Protein 2QI2 (pdb70)

InterPro domains:
  IPR004405 Pelota [PTHR10853] (2-338)
  IPR004405 Pelota [TIGR00111] (1-338)
  IPR005140 eRF1/Pelota-like, N-terminal domain [SM01194] (1-126)
  IPR005142 eRF1 domain 3 [PF03465] (247-338)
  IPR023521 Pelota, archaea [MF_01853] (2-338)
  IPR029064 Ribosomal protein eL30-like superfamily [G3DSA:3.30.1330.30] (245-339)
  IPR029064 Ribosomal protein eL30-like superfamily [SSF55315] (245-338)
  IPR038069 Pelota/DOM34, N-terminal domain [G3DSA:2.30.30.870] (1-126)
  IPR038069 Pelota/DOM34, N-terminal domain [SSF159065] (1-126)
  IPR042226 eRF1, domain 2 superfamily [G3DSA:3.30.420.60] (127-244)
  IPR058547 Pelota, N-terminal domain [PF26356] (1-125)

Foldseek 3Di:
DAWDDADVVQQKTKDAAADQVVLVLVVLLDAAFKWKWFWDDVIDMWIFGFHDKDDDPPDFKIKTWGATVVHGDIDIDIDGHGGMMMIGDDQDPVNVVSVVQSPDCLAFAKEWEWEDDLFKIWIWIQGLAAIGTQDMQGQCCVVPCHDSVVSLVVVVVSCVVDDHAYAYEYAPCPSVVSQVVCVVVVRHHPYDDYADHRDVVRVLVCCVDPNVCVRHCPRQSNVLSVVLVVQVVQVVVVFKFFADVRQLVCLLQLFFQEKEFESVCCSPPVNVVSVVSCVVSNHHYHYRYPNYVSRVVNVVSHRIMTGGDHGD

Solvent-accessible surface area: 16068 Å² total; per-residue (Å²): 15,106,71,66,111,73,63,134,190,83,47,21,36,36,0,54,0,80,44,89,11,0,0,6,0,0,55,18,0,2,24,124,50,9,86,1,26,7,63,57,159,181,182,102,183,25,38,0,38,1,134,103,31,84,19,126,65,60,98,116,66,0,47,0,86,0,77,20,89,55,173,49,160,111,87,54,11,76,0,45,52,87,27,69,1,15,0,39,27,142,36,46,106,48,18,41,78,21,5,138,21,4,52,33,146,150,79,26,50,34,21,0,1,0,0,0,36,52,68,34,0,21,1,0,17,4,16,0,3,2,30,42,93,44,31,56,15,150,8,32,66,107,72,128,208,88,62,35,48,66,6,10,70,95,0,37,78,34,16,152,104,61,113,39,53,16,2,0,1,0,48,27,132,0,21,48,71,0,19,150,21,1,59,138,123,57,65,125,36,90,11,27,34,97,18,129,126,15,52,38,25,4,1,14,91,14,6,73,42,69,58,0,39,173,48,2,56,75,3,20,0,10,97,7,27,92,10,2,42,79,0,72,93,5,47,157,130,131,93,18,24,113,13,99,93,92,1,19,56,9,2,98,122,2,11,0,22,8,0,0,0,0,6,61,45,26,90,37,121,39,0,94,130,2,17,66,44,0,153,119,31,55,8,148,55,47,28,0,0,24,19,4,74,7,0,74,65,0,90,183,63,41,1,1,0,0,17,64,53,174,142,112

Structure (mmCIF, N/CA/C/O backbone):
data_2QI2
#
_entry.id   2QI2
#
_cell.length_a   98.064
_cell.length_b   98.064
_cell.length_c   150.096
_cell.angle_alpha   90.00
_cell.angle_beta   90.00
_cell.angle_gamma   90.00
#
_symmetry.space_group_name_H-M   'P 43 21 2'
#
loop_
_entity.id
_entity.type
_entity.pdbx_description
1 polymer 'Cell division protein pelota related protein'
2 water water
#
loop_
_atom_site.group_PDB
_atom_site.id
_atom_site.type_symbol
_atom_site.label_atom_id
_atom_site.label_alt_id
_atom_site.label_comp_id
_atom_site.label_asym_id
_atom_site.label_entity_id
_atom_site.label_seq_id
_atom_site.pdbx_PDB_ins_code
_atom_site.Cartn_x
_atom_site.Cartn_y
_atom_site.Cartn_z
_atom_site.occupancy
_atom_site.B_iso_or_equiv
_atom_site.auth_seq_id
_atom_site.auth_comp_id
_atom_site.auth_asym_id
_atom_site.auth_atom_id
_atom_site.pdbx_PDB_model_num
ATOM 1 N N . MET A 1 1 ? 13.227 63.993 6.496 1.00 55.26 1 MET A N 1
ATOM 2 C CA . MET A 1 1 ? 14.203 64.499 7.499 1.00 53.79 1 MET A CA 1
ATOM 3 C C . MET A 1 1 ? 14.521 63.414 8.526 1.00 59.31 1 MET A C 1
ATOM 4 O O . MET A 1 1 ? 13.694 62.559 8.846 1.00 63.89 1 MET A O 1
ATOM 9 N N . ARG A 1 2 ? 15.730 63.464 9.052 1.00 59.73 2 ARG A N 1
ATOM 10 C CA . ARG A 1 2 ? 16.182 62.466 10.002 1.00 55.94 2 ARG A CA 1
ATOM 11 C C . ARG A 1 2 ? 16.764 63.216 11.207 1.00 58.50 2 ARG A C 1
ATOM 12 O O . ARG A 1 2 ? 17.450 64.225 11.032 1.00 61.97 2 ARG A O 1
ATOM 20 N N . ILE A 1 3 ? 16.470 62.768 12.426 1.00 51.67 3 ILE A N 1
ATOM 21 C CA . ILE A 1 3 ? 17.046 63.434 13.595 1.00 53.24 3 ILE A CA 1
ATOM 22 C C . ILE A 1 3 ? 18.192 62.576 14.130 1.00 57.28 3 ILE A C 1
ATOM 23 O O . ILE A 1 3 ? 17.985 61.451 14.570 1.00 55.45 3 ILE A O 1
ATOM 28 N N . LEU A 1 4 ? 19.403 63.126 14.067 1.00 53.12 4 LEU A N 1
ATOM 29 C CA . LEU A 1 4 ? 20.611 62.425 14.474 1.00 53.39 4 LEU A CA 1
ATOM 30 C C . LEU A 1 4 ? 20.902 62.382 15.961 1.00 61.32 4 LEU A C 1
ATOM 31 O O . LEU A 1 4 ? 21.347 61.358 16.476 1.00 63.05 4 LEU A O 1
ATOM 36 N N . GLU A 1 5 ? 20.692 63.503 16.642 1.00 65.57 5 GLU A N 1
ATOM 37 C CA . GLU A 1 5 ? 20.926 63.576 18.077 1.00 62.48 5 GLU A CA 1
ATOM 38 C C . GLU A 1 5 ? 20.366 64.877 18.571 1.00 58.51 5 GLU A C 1
ATOM 39 O O . GLU A 1 5 ? 20.052 65.760 17.781 1.00 60.04 5 GLU A O 1
ATOM 45 N N . GLU A 1 6 ? 20.241 65.005 19.881 1.00 60.70 6 GLU A N 1
ATOM 46 C CA . GLU A 1 6 ? 19.767 66.256 20.425 1.00 68.10 6 GLU A CA 1
ATOM 47 C C . GLU A 1 6 ? 20.440 66.541 21.742 1.00 64.34 6 GLU A C 1
ATOM 48 O O . GLU A 1 6 ? 21.078 65.673 22.318 1.00 63.52 6 GLU A O 1
ATOM 54 N N . ASP A 1 7 ? 20.321 67.785 22.183 1.00 71.24 7 ASP A N 1
ATOM 55 C CA . ASP A 1 7 ? 20.895 68.234 23.436 1.00 68.36 7 ASP A CA 1
ATOM 56 C C . ASP A 1 7 ? 19.799 69.003 24.145 1.00 70.20 7 ASP A C 1
ATOM 57 O O . ASP A 1 7 ? 19.675 70.218 23.960 1.00 58.63 7 ASP A O 1
ATOM 62 N N . LEU A 1 8 ? 19.000 68.291 24.937 1.00 72.04 8 LEU A N 1
ATOM 63 C CA . LEU A 1 8 ? 17.904 68.906 25.676 1.00 78.20 8 LEU A CA 1
ATOM 64 C C . LEU A 1 8 ? 18.350 70.137 26.451 1.00 77.14 8 LEU A C 1
ATOM 65 O O . LEU A 1 8 ? 17.701 71.181 26.395 1.00 70.82 8 LEU A O 1
ATOM 70 N N . LYS A 1 9 ? 19.457 70.013 27.177 1.00 75.67 9 LYS A N 1
ATOM 71 C CA . LYS A 1 9 ? 19.957 71.131 27.957 1.00 75.42 9 LYS A CA 1
ATOM 72 C C . LYS A 1 9 ? 20.139 72.414 27.146 1.00 76.26 9 LYS A C 1
ATOM 73 O O . LYS A 1 9 ? 19.730 73.487 27.586 1.00 84.88 9 LYS A O 1
ATOM 79 N N . ASN A 1 10 ? 20.740 72.316 25.965 1.00 75.87 10 ASN A N 1
ATOM 80 C CA . ASN A 1 10 ? 20.961 73.504 25.144 1.00 72.51 10 ASN A CA 1
ATOM 81 C C . ASN A 1 10 ? 19.952 73.688 24.020 1.00 68.28 10 ASN A C 1
ATOM 82 O O . ASN A 1 10 ? 20.242 74.379 23.048 1.00 66.29 10 ASN A O 1
ATOM 87 N N . SER A 1 11 ? 18.775 73.079 24.157 1.00 64.41 11 SER A N 1
ATOM 88 C CA . SER A 1 11 ? 17.720 73.176 23.146 1.00 64.87 11 SER A CA 1
ATOM 89 C C . SER A 1 11 ? 18.229 73.020 21.713 1.00 62.02 11 SER A C 1
ATOM 90 O O . SER A 1 11 ? 18.043 73.905 20.876 1.00 56.03 11 SER A O 1
ATOM 93 N N . THR A 1 12 ? 18.855 71.882 21.432 1.00 54.54 12 THR A N 1
ATOM 94 C CA . THR A 1 12 ? 19.402 71.634 20.112 1.00 48.50 12 THR A CA 1
ATOM 95 C C . THR A 1 12 ? 18.986 70.288 19.523 1.00 49.36 12 THR A C 1
ATOM 96 O O . THR A 1 12 ? 18.803 69.313 20.239 1.00 48.30 12 THR A O 1
ATOM 100 N N . TYR A 1 13 ? 18.819 70.251 18.207 1.00 45.01 13 TYR A N 1
ATOM 101 C CA . TYR A 1 13 ? 18.497 69.012 17.509 1.00 49.58 13 TYR A CA 1
ATOM 102 C C . TYR A 1 13 ? 19.444 68.984 16.324 1.00 48.82 13 TYR A C 1
ATOM 103 O O . TYR A 1 13 ? 19.715 70.023 15.731 1.00 50.60 13 TYR A O 1
ATOM 112 N N . ARG A 1 14 ? 19.962 67.813 15.987 1.00 44.29 14 ARG A N 1
ATOM 113 C CA . ARG A 1 14 ? 20.822 67.698 14.820 1.00 49.17 14 ARG A CA 1
ATOM 114 C C . ARG A 1 14 ? 19.964 66.935 13.820 1.00 51.93 14 ARG A C 1
ATOM 115 O O . ARG A 1 14 ? 19.491 65.828 14.106 1.00 40.63 14 ARG A O 1
ATOM 123 N N . ILE A 1 15 ? 19.749 67.543 12.658 1.00 42.95 15 ILE A N 1
ATOM 124 C CA . ILE A 1 15 ? 18.923 66.938 11.635 1.00 52.98 15 ILE A CA 1
ATOM 125 C C . ILE A 1 15 ? 19.683 66.743 10.340 1.00 57.40 15 ILE A C 1
ATOM 126 O O . ILE A 1 15 ? 20.583 67.518 10.023 1.00 59.39 15 ILE A O 1
ATOM 131 N N . ARG A 1 16 ? 19.311 65.703 9.598 1.00 58.72 16 ARG A N 1
ATOM 132 C CA . ARG A 1 16 ? 19.939 65.403 8.317 1.00 60.13 16 ARG A CA 1
ATOM 133 C C . ARG A 1 16 ? 18.909 65.567 7.204 1.00 64.16 16 ARG A C 1
ATOM 134 O O . ARG A 1 16 ? 17.826 64.975 7.261 1.00 64.99 16 ARG A O 1
ATOM 142 N N . ILE A 1 17 ? 19.242 66.374 6.199 1.00 55.66 17 ILE A N 1
ATOM 143 C CA . ILE A 1 17 ? 18.327 66.600 5.092 1.00 54.98 17 ILE A CA 1
ATOM 144 C C . ILE A 1 17 ? 18.401 65.403 4.162 1.00 56.43 17 ILE A 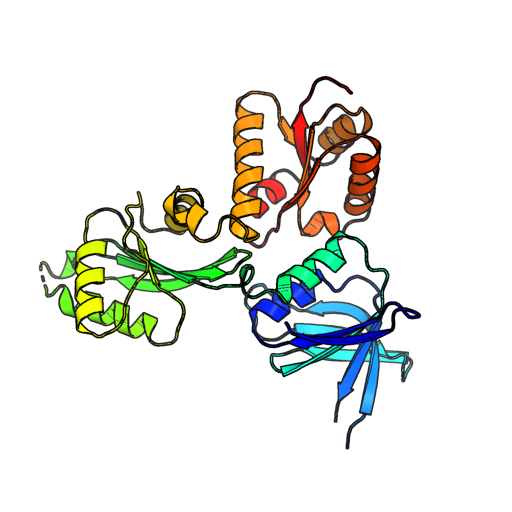C 1
ATOM 145 O O . ILE A 1 17 ? 19.479 65.024 3.712 1.00 56.42 17 ILE A O 1
ATOM 150 N N . GLU A 1 18 ? 17.247 64.804 3.890 1.00 57.65 18 GLU A N 1
ATOM 151 C CA . GLU A 1 18 ? 17.174 63.627 3.032 1.00 63.84 18 GLU A CA 1
ATOM 152 C C . GLU A 1 18 ? 16.560 63.920 1.678 1.00 63.83 18 GLU A C 1
ATOM 153 O O . GLU A 1 18 ? 16.920 63.303 0.678 1.00 69.46 18 GLU A O 1
ATOM 159 N N . SER A 1 19 ? 15.616 64.851 1.651 1.00 63.08 19 SER A N 1
ATOM 160 C CA . SER A 1 19 ? 14.919 65.175 0.420 1.00 57.27 19 SER A CA 1
ATOM 161 C C . SER A 1 19 ? 14.916 66.662 0.138 1.00 56.10 19 SER A C 1
ATOM 162 O O . SER A 1 19 ? 15.337 67.461 0.966 1.00 58.16 19 SER A O 1
ATOM 165 N N . LEU A 1 20 ? 14.436 67.033 -1.043 1.00 59.80 20 LEU A N 1
ATOM 166 C CA . LEU A 1 20 ? 14.355 68.437 -1.384 1.00 60.32 20 LEU A CA 1
ATOM 167 C C . LEU A 1 20 ? 13.345 69.102 -0.458 1.00 61.36 20 LEU A C 1
ATOM 168 O O . LEU A 1 20 ? 13.628 70.156 0.113 1.00 61.15 20 LEU A O 1
ATOM 173 N N . ASP A 1 21 ? 12.174 68.483 -0.302 1.00 58.56 21 ASP A N 1
ATOM 174 C CA . ASP A 1 21 ? 11.142 69.043 0.566 1.00 59.55 21 ASP A CA 1
ATOM 175 C C . ASP A 1 21 ? 11.660 69.336 1.972 1.00 61.63 21 ASP A C 1
ATOM 176 O O . ASP A 1 21 ? 11.181 70.254 2.637 1.00 62.07 21 ASP A O 1
ATOM 181 N N . ASP A 1 22 ? 12.641 68.563 2.423 1.00 60.6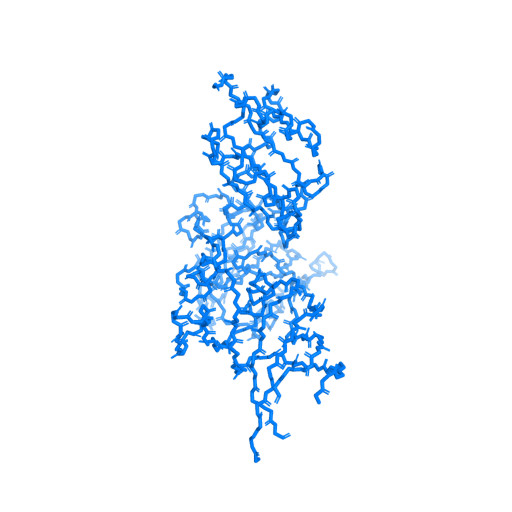3 22 ASP A N 1
ATOM 182 C CA . ASP A 1 22 ? 13.227 68.787 3.741 1.00 53.53 22 ASP A CA 1
ATOM 183 C C . ASP A 1 22 ? 13.758 70.214 3.873 1.00 56.20 22 ASP A C 1
ATOM 184 O O . ASP A 1 22 ? 13.818 70.763 4.973 1.00 63.21 22 ASP A O 1
ATOM 189 N N . LEU A 1 23 ? 14.150 70.813 2.752 1.00 56.20 23 LEU A N 1
ATOM 190 C CA . LEU A 1 23 ? 14.657 72.179 2.761 1.00 50.32 23 LEU A CA 1
ATOM 191 C C . LEU A 1 23 ? 13.533 73.136 3.081 1.00 48.92 23 LEU A C 1
ATOM 192 O O . LEU A 1 23 ? 13.721 74.098 3.820 1.00 50.80 23 LEU A O 1
ATOM 197 N N . TRP A 1 24 ? 12.359 72.864 2.521 1.00 52.93 24 TRP A N 1
ATOM 198 C CA . TRP A 1 24 ? 11.182 73.698 2.756 1.00 59.33 24 TRP A CA 1
ATOM 199 C C . TRP A 1 24 ? 10.906 73.704 4.256 1.00 59.96 24 TRP A C 1
ATOM 200 O O . TRP A 1 24 ? 10.661 74.759 4.857 1.00 55.20 24 TRP A O 1
ATOM 211 N N . TYR A 1 25 ? 10.943 72.515 4.852 1.00 48.18 25 TYR A N 1
ATOM 212 C CA . TYR A 1 25 ? 10.712 72.383 6.278 1.00 56.73 25 TYR A CA 1
ATOM 213 C C . TYR A 1 25 ? 11.795 73.106 7.062 1.00 56.84 25 TYR A C 1
ATOM 214 O O . TYR A 1 25 ? 11.500 73.844 7.994 1.00 60.41 25 TYR A O 1
ATOM 223 N N . LEU A 1 26 ? 13.049 72.901 6.678 1.00 51.86 26 LEU A N 1
ATOM 224 C CA . LEU A 1 26 ? 14.149 73.557 7.354 1.00 49.30 26 LEU A CA 1
ATOM 225 C C . LEU A 1 26 ? 13.846 75.046 7.356 1.00 53.21 26 LEU A C 1
ATOM 226 O O . LEU A 1 26 ? 13.871 75.703 8.396 1.00 52.96 26 LEU A O 1
ATOM 231 N N . ARG A 1 27 ? 13.545 75.566 6.173 1.00 54.23 27 ARG A N 1
ATOM 232 C CA . ARG A 1 27 ? 13.248 76.981 6.004 1.00 56.42 27 ARG A CA 1
ATOM 233 C C . ARG A 1 27 ? 12.212 77.495 6.984 1.00 54.37 27 ARG A C 1
ATOM 234 O O . ARG A 1 27 ? 12.342 78.604 7.493 1.00 62.51 27 ARG A O 1
ATOM 242 N N . ASN A 1 28 ? 11.185 76.698 7.254 1.00 54.53 28 ASN A N 1
ATOM 243 C CA . ASN A 1 28 ? 10.132 77.126 8.175 1.00 61.36 28 ASN A CA 1
ATOM 244 C C . ASN A 1 28 ? 10.546 76.976 9.623 1.00 56.95 28 ASN A C 1
ATOM 245 O O . ASN A 1 28 ? 10.011 77.640 10.507 1.00 64.28 28 ASN A O 1
ATOM 250 N N . ILE A 1 29 ? 11.507 76.093 9.855 1.00 59.35 29 ILE A N 1
ATOM 251 C CA . ILE A 1 29 ? 12.006 75.825 11.193 1.00 55.36 29 ILE A CA 1
ATOM 252 C C . ILE A 1 29 ? 12.952 76.910 11.668 1.00 56.78 29 ILE A C 1
ATOM 253 O O . ILE A 1 29 ? 12.932 77.277 12.836 1.00 63.55 29 ILE A O 1
ATOM 258 N N . LEU A 1 30 ? 13.778 77.421 10.764 1.00 58.96 30 LEU A N 1
ATOM 259 C CA . LEU A 1 30 ? 14.748 78.457 11.111 1.00 63.99 30 LEU A CA 1
ATOM 260 C C . LEU A 1 30 ? 14.139 79.849 11.188 1.00 68.02 30 LEU A C 1
ATOM 261 O O . LEU A 1 30 ? 13.234 80.172 10.424 1.00 73.56 30 LEU A O 1
ATOM 266 N N . SER A 1 31 ? 14.641 80.675 12.107 1.00 76.71 31 SER A N 1
ATOM 267 C CA . SER A 1 31 ? 14.147 82.046 12.250 1.00 80.47 31 SER A CA 1
ATOM 268 C C . SER A 1 31 ? 15.213 83.094 12.554 1.00 83.82 31 SER A C 1
ATOM 269 O O . SER A 1 31 ? 16.410 82.794 12.666 1.00 75.01 31 SER A O 1
ATOM 272 N N . GLU A 1 32 ? 14.733 84.331 12.666 1.00 92.37 32 GLU A N 1
ATOM 273 C CA . GLU A 1 32 ? 15.534 85.519 12.937 1.00 92.36 32 GLU A CA 1
ATOM 274 C C . GLU A 1 32 ? 16.943 85.257 13.429 1.00 84.75 32 GLU A C 1
ATOM 275 O O . GLU A 1 32 ? 17.880 85.221 12.636 1.00 87.57 32 GLU A O 1
ATOM 281 N N . GLY A 1 33 ? 17.090 85.073 14.735 1.00 74.25 33 GLY A N 1
ATOM 282 C CA . GLY A 1 33 ? 18.407 84.843 15.294 1.00 74.59 33 GLY A CA 1
ATOM 283 C C . GLY A 1 33 ? 18.565 83.516 16.001 1.00 78.65 33 GLY A C 1
ATOM 284 O O . GLY A 1 33 ? 18.616 83.449 17.231 1.00 78.10 33 GLY A O 1
ATOM 285 N N . ASP A 1 34 ? 18.631 82.448 15.220 1.00 78.48 34 ASP A N 1
ATOM 286 C CA . ASP A 1 34 ? 18.808 81.132 15.793 1.00 73.21 34 ASP A CA 1
ATOM 287 C C . ASP A 1 34 ? 20.286 80.843 15.675 1.00 73.23 34 ASP A C 1
ATOM 288 O O . ASP A 1 34 ? 21.011 81.589 15.024 1.00 78.96 34 ASP A O 1
ATOM 293 N N . GLU A 1 35 ? 20.737 79.779 16.324 1.00 72.96 35 GLU A N 1
ATOM 294 C CA . GLU A 1 35 ? 22.137 79.393 16.253 1.00 68.25 35 GLU A CA 1
ATOM 295 C C . GLU A 1 35 ? 22.203 78.085 15.505 1.00 64.91 35 GLU A C 1
ATOM 296 O O . GLU A 1 35 ? 21.632 77.084 15.938 1.00 71.78 35 GLU A O 1
ATOM 302 N N . VAL A 1 36 ? 22.891 78.095 14.374 1.00 58.26 36 VAL A N 1
ATOM 303 C CA . VAL A 1 36 ? 23.040 76.891 13.571 1.00 67.24 36 VAL A CA 1
ATOM 304 C C . VAL A 1 36 ? 24.502 76.459 13.575 1.00 67.59 36 VAL A C 1
ATOM 305 O O . VAL A 1 36 ? 25.394 77.294 13.657 1.00 78.97 36 VAL A O 1
ATOM 309 N N . SER A 1 37 ? 24.752 75.158 13.491 1.00 61.67 37 SER A N 1
ATOM 310 C CA . SER A 1 37 ? 26.120 74.664 13.474 1.00 58.54 37 SER A CA 1
ATOM 311 C C . SER A 1 37 ? 26.330 73.635 12.371 1.00 62.89 37 SER A C 1
ATOM 312 O O . SER A 1 37 ? 25.496 72.755 12.176 1.00 68.74 37 SER A O 1
ATOM 315 N N . ALA A 1 38 ? 27.439 73.741 11.646 1.00 62.01 38 ALA A N 1
ATOM 316 C CA . ALA A 1 38 ? 27.721 72.788 10.573 1.00 68.60 38 ALA A CA 1
ATOM 317 C C . ALA A 1 38 ? 29.211 72.496 10.416 1.00 73.19 38 ALA A C 1
ATOM 318 O O . ALA A 1 38 ? 30.056 73.274 10.854 1.00 82.65 38 ALA A O 1
ATOM 320 N N . ILE A 1 39 ? 29.525 71.368 9.787 1.00 74.28 39 ILE A N 1
ATOM 321 C CA . ILE A 1 39 ? 30.911 70.973 9.552 1.00 75.58 39 ILE A CA 1
ATOM 322 C C . ILE A 1 39 ? 31.286 71.243 8.096 1.00 78.94 39 ILE A C 1
ATOM 323 O O . ILE A 1 39 ? 30.688 70.684 7.179 1.00 71.82 39 ILE A O 1
ATOM 328 N N . THR A 1 40 ? 32.274 72.108 7.890 1.00 86.39 40 THR A N 1
ATOM 329 C CA . THR A 1 40 ? 32.747 72.437 6.546 1.00 90.91 40 THR A CA 1
ATOM 330 C C . THR A 1 40 ? 34.140 71.843 6.364 1.00 90.85 40 THR A C 1
ATOM 331 O O . THR A 1 40 ? 34.725 71.337 7.320 1.00 91.29 40 THR A O 1
ATOM 335 N N . PHE A 1 41 ? 34.672 71.902 5.147 1.00 95.43 41 PHE A N 1
ATOM 336 C CA . PHE A 1 41 ? 36.002 71.357 4.880 1.00 92.88 41 PHE A CA 1
ATOM 337 C C . PHE A 1 41 ? 36.972 72.375 4.276 1.00 90.93 41 PHE A C 1
ATOM 338 O O . PHE A 1 41 ? 36.575 73.286 3.546 1.00 91.47 41 PHE A O 1
ATOM 346 N N . GLU A 1 55 ? 39.496 67.913 5.809 1.00 115.73 55 GLU A N 1
ATOM 347 C CA . GLU A 1 55 ? 40.045 68.087 7.149 1.00 119.00 55 GLU A CA 1
ATOM 348 C C . GLU A 1 55 ? 39.119 68.891 8.090 1.00 117.19 55 GLU A C 1
ATOM 349 O O . GLU A 1 55 ? 39.533 69.788 8.801 1.00 117.53 55 GLU A O 1
ATOM 355 N N . ARG A 1 56 ? 37.862 68.472 8.091 1.00 112.44 56 ARG A N 1
ATOM 356 C CA . ARG A 1 56 ? 36.723 68.962 8.885 1.00 104.41 56 ARG A CA 1
ATOM 357 C C . ARG A 1 56 ? 36.849 70.084 9.900 1.00 94.33 56 ARG A C 1
ATOM 358 O O . ARG A 1 56 ? 37.676 70.036 10.798 1.00 89.00 56 ARG A O 1
ATOM 366 N N . GLU A 1 57 ? 35.938 71.046 9.799 1.00 94.47 57 GLU A N 1
ATOM 367 C CA . GLU A 1 57 ? 35.907 72.189 10.721 1.00 100.59 57 GLU A CA 1
ATOM 368 C C . GLU A 1 57 ? 34.462 72.600 10.983 1.00 102.25 57 GLU A C 1
ATOM 369 O O . GLU A 1 57 ? 33.619 72.555 10.087 1.00 100.56 57 GLU A O 1
ATOM 375 N N . ARG A 1 58 ? 34.155 72.980 12.213 1.00 102.15 58 ARG A N 1
ATOM 376 C CA . ARG A 1 58 ? 32.795 73.369 12.535 1.00 99.31 58 ARG A CA 1
ATOM 377 C C . ARG A 1 58 ? 32.559 74.846 12.345 1.00 96.90 58 ARG A C 1
ATOM 378 O O . ARG A 1 58 ? 33.492 75.636 12.364 1.00 102.20 58 ARG A O 1
ATOM 386 N N . ILE A 1 59 ? 31.296 75.220 12.170 1.00 96.68 59 ILE A N 1
ATOM 387 C CA . ILE A 1 59 ? 30.939 76.627 11.980 1.00 94.29 59 ILE A CA 1
ATOM 388 C C . ILE A 1 59 ? 29.578 76.978 12.586 1.00 96.27 59 ILE A C 1
ATOM 389 O O . ILE A 1 59 ? 28.534 76.766 11.966 1.00 100.66 59 ILE A O 1
ATOM 394 N N . PRO A 1 60 ? 29.577 77.509 13.819 1.00 94.50 60 PRO A N 1
ATOM 395 C CA . PRO A 1 60 ? 28.348 77.898 14.523 1.00 92.32 60 PRO A CA 1
ATOM 396 C C . PRO A 1 60 ? 27.985 79.295 14.078 1.00 84.17 60 PRO A C 1
ATOM 397 O O . PRO A 1 60 ? 28.855 80.150 13.928 1.00 82.80 60 PRO A O 1
ATOM 401 N N . ILE A 1 61 ? 26.695 79.539 13.906 1.00 83.11 61 ILE A N 1
ATOM 402 C CA . ILE A 1 61 ? 26.256 80.823 13.411 1.00 77.87 61 ILE A CA 1
ATOM 403 C C . ILE A 1 61 ? 24.970 81.435 13.954 1.00 82.77 61 ILE A C 1
ATOM 404 O O . ILE A 1 61 ? 24.023 80.730 14.309 1.00 89.90 61 ILE A O 1
ATOM 409 N N . THR A 1 62 ? 24.950 82.762 14.009 1.00 76.58 62 THR A N 1
ATOM 410 C CA . THR A 1 62 ? 23.755 83.472 14.423 1.00 79.97 62 THR A CA 1
ATOM 411 C C . THR A 1 62 ? 23.113 83.862 13.099 1.00 82.21 62 THR A C 1
ATOM 412 O O . THR A 1 62 ? 23.587 84.753 12.398 1.00 80.69 62 THR A O 1
ATOM 416 N N . ILE A 1 63 ? 22.050 83.156 12.744 1.00 84.31 63 ILE A N 1
ATOM 417 C CA . ILE A 1 63 ? 21.342 83.408 11.503 1.00 86.97 63 ILE A CA 1
ATOM 418 C C . ILE A 1 63 ? 20.830 84.837 11.407 1.00 92.40 63 ILE A C 1
ATOM 419 O O . ILE A 1 63 ? 20.344 85.394 12.393 1.00 91.01 63 ILE A O 1
ATOM 424 N N . ARG A 1 64 ? 20.947 85.434 10.222 1.00 97.75 64 ARG A N 1
ATOM 425 C CA . ARG A 1 64 ? 20.434 86.779 10.026 1.00 103.58 64 ARG A CA 1
ATOM 426 C C . ARG A 1 64 ? 19.508 86.791 8.815 1.00 100.60 64 ARG A C 1
ATOM 427 O O . ARG A 1 64 ? 18.550 87.565 8.769 1.00 99.44 64 ARG A O 1
ATOM 435 N N . LEU A 1 65 ? 19.777 85.912 7.851 1.00 93.88 65 LEU A N 1
ATOM 436 C CA . LEU A 1 65 ? 18.938 85.807 6.659 1.00 92.31 65 LEU A CA 1
ATOM 437 C C . LEU A 1 65 ? 19.024 84.424 6.021 1.00 90.38 65 LEU A C 1
ATOM 438 O O . LEU A 1 65 ? 20.092 83.817 5.998 1.00 88.65 65 LEU A O 1
ATOM 443 N N . LYS A 1 66 ? 17.900 83.927 5.509 1.00 86.39 66 LYS A N 1
ATOM 444 C CA . LYS A 1 66 ? 17.880 82.627 4.837 1.00 82.60 66 LYS A CA 1
ATOM 445 C C . LYS A 1 66 ? 17.508 82.859 3.384 1.00 77.25 66 LYS A C 1
ATOM 446 O O . LYS A 1 66 ? 16.628 83.662 3.087 1.00 77.19 66 LYS A O 1
ATOM 452 N N . VAL A 1 67 ? 18.190 82.167 2.482 1.00 75.74 67 VAL A N 1
ATOM 453 C CA . VAL A 1 67 ? 17.913 82.288 1.059 1.00 76.38 67 VAL A CA 1
ATOM 454 C C . VAL A 1 67 ? 17.283 80.981 0.575 1.00 75.47 67 VAL A C 1
ATOM 455 O O . VAL A 1 67 ? 17.951 79.946 0.522 1.00 79.95 67 VAL A O 1
ATOM 459 N N . GLU A 1 68 ? 15.996 81.019 0.240 1.00 65.68 68 GLU A N 1
ATOM 460 C CA . GLU A 1 68 ? 15.321 79.817 -0.245 1.00 61.70 68 GLU A CA 1
ATOM 461 C C . GLU A 1 68 ? 14.021 80.162 -0.929 1.00 60.78 68 GLU A C 1
ATOM 462 O O . GLU A 1 68 ? 13.247 80.973 -0.426 1.00 57.33 68 GLU A O 1
ATOM 468 N N . LYS A 1 69 ? 13.786 79.529 -2.075 1.00 57.12 69 LYS A N 1
ATOM 469 C CA . LYS A 1 69 ? 12.579 79.753 -2.857 1.00 59.34 69 LYS A CA 1
ATOM 470 C C . LYS A 1 69 ? 11.839 78.422 -2.919 1.00 63.34 69 LYS A C 1
ATOM 471 O O . LYS A 1 69 ? 12.456 77.386 -3.183 1.00 52.60 69 LYS A O 1
ATOM 477 N N . ILE A 1 70 ? 10.530 78.435 -2.666 1.00 66.50 70 ILE A N 1
ATOM 478 C CA . ILE A 1 70 ? 9.766 77.187 -2.702 1.00 63.24 70 ILE A CA 1
ATOM 479 C C . ILE A 1 70 ? 10.220 76.345 -3.910 1.00 56.80 70 ILE A C 1
ATOM 480 O O . ILE A 1 70 ? 10.341 76.849 -5.025 1.00 58.06 70 ILE A O 1
ATOM 485 N N . GLU A 1 71 ? 10.502 75.070 -3.658 1.00 55.59 71 GLU A N 1
ATOM 486 C CA . GLU A 1 71 ? 10.938 74.112 -4.677 1.00 53.22 71 GLU A CA 1
ATOM 487 C C . GLU A 1 71 ? 12.420 74.116 -5.060 1.00 57.25 71 GLU A C 1
ATOM 488 O O . GLU A 1 71 ? 12.838 73.361 -5.951 1.00 46.76 71 GLU A O 1
ATOM 494 N N . PHE A 1 72 ? 13.216 74.943 -4.384 1.00 59.33 72 PHE A N 1
ATOM 495 C CA . PHE A 1 72 ? 14.650 74.996 -4.649 1.00 63.02 72 PHE A CA 1
ATOM 496 C C . PHE A 1 72 ? 15.334 73.701 -4.234 1.00 69.10 72 PHE A C 1
ATOM 497 O O . PHE A 1 72 ? 14.709 72.799 -3.668 1.00 83.78 72 PHE A O 1
ATOM 505 N N . GLN A 1 73 ? 16.631 73.621 -4.499 1.00 67.76 73 GLN A N 1
ATOM 506 C CA . GLN A 1 73 ? 17.406 72.436 -4.157 1.00 67.19 73 GLN A CA 1
ATOM 507 C C . GLN A 1 73 ? 18.559 72.798 -3.229 1.00 67.85 73 GLN A C 1
ATOM 508 O O . GLN A 1 73 ? 19.357 71.941 -2.838 1.00 68.41 73 GLN A O 1
ATOM 514 N N . ASP A 1 74 ? 18.641 74.076 -2.889 1.00 62.30 74 ASP A N 1
ATOM 515 C CA . ASP A 1 74 ? 19.691 74.563 -2.030 1.00 69.21 74 ASP A CA 1
ATOM 516 C C . ASP A 1 74 ? 19.081 75.563 -1.078 1.00 70.15 74 ASP A C 1
ATOM 517 O O . ASP A 1 74 ? 18.103 76.236 -1.402 1.00 76.70 74 ASP A O 1
ATOM 522 N N . PHE A 1 75 ? 19.675 75.668 0.096 1.00 65.85 75 PHE A N 1
ATOM 523 C CA . PHE A 1 75 ? 19.209 76.583 1.108 1.00 64.75 75 PHE A CA 1
ATOM 524 C C . PHE A 1 75 ? 20.449 77.298 1.668 1.00 70.49 75 PHE A C 1
ATOM 525 O O . PHE A 1 75 ? 21.437 76.655 2.034 1.00 64.55 75 PHE A O 1
ATOM 533 N N . ASP A 1 76 ? 20.400 78.628 1.719 1.00 71.94 76 ASP A N 1
ATOM 534 C CA . ASP A 1 76 ? 21.534 79.421 2.196 1.00 73.06 76 ASP A CA 1
ATOM 535 C C . ASP A 1 76 ? 21.286 80.153 3.505 1.00 71.94 76 ASP A C 1
ATOM 536 O O . ASP A 1 76 ? 20.334 80.918 3.626 1.00 71.04 76 ASP A O 1
ATOM 541 N N . ASN A 1 77 ? 22.146 79.902 4.486 1.00 74.59 77 ASN A N 1
ATOM 542 C CA . ASN A 1 77 ? 22.049 80.576 5.768 1.00 80.54 77 ASN A CA 1
ATOM 543 C C . ASN A 1 77 ? 23.088 81.679 5.757 1.00 90.80 77 ASN A C 1
ATOM 544 O O . ASN A 1 77 ? 24.286 81.400 5.695 1.00 86.09 77 ASN A O 1
ATOM 549 N N . ARG A 1 78 ? 22.631 82.928 5.782 1.00 102.34 78 ARG A N 1
ATOM 550 C CA . ARG A 1 78 ? 23.540 84.065 5.808 1.00 109.97 78 ARG A CA 1
ATOM 551 C C . ARG A 1 78 ? 23.824 84.255 7.288 1.00 110.93 78 ARG A C 1
ATOM 552 O O . ARG A 1 78 ? 22.967 83.940 8.114 1.00 104.59 78 ARG A O 1
ATOM 560 N N . LEU A 1 79 ? 24.988 84.793 7.647 1.00 119.74 79 LEU A N 1
ATOM 561 C CA . LEU A 1 79 ? 25.277 84.865 9.074 1.00 125.96 79 LEU A CA 1
ATOM 562 C C . LEU A 1 79 ? 26.476 85.624 9.630 1.00 121.02 79 LEU A C 1
ATOM 563 O O . LEU A 1 79 ? 27.153 86.369 8.928 1.00 130.07 79 LEU A O 1
ATOM 568 N N . ARG A 1 80 ? 26.720 85.374 10.920 1.00 111.57 80 ARG A N 1
ATOM 569 C CA . ARG A 1 80 ? 27.818 85.951 11.700 1.00 103.01 80 ARG A CA 1
ATOM 570 C C . ARG A 1 80 ? 28.409 84.819 12.540 1.00 96.52 80 ARG A C 1
ATOM 571 O O . ARG A 1 80 ? 27.783 84.362 13.499 1.00 95.47 80 ARG A O 1
ATOM 579 N N . ILE A 1 81 ? 29.609 84.372 12.184 1.00 86.42 81 ILE A N 1
ATOM 580 C CA . ILE A 1 81 ? 30.262 83.284 12.905 1.00 83.57 81 ILE A CA 1
ATOM 581 C C . ILE A 1 81 ? 30.385 83.542 14.400 1.00 83.76 81 ILE A C 1
ATOM 582 O O . ILE A 1 81 ? 30.611 84.668 14.827 1.00 86.65 81 ILE A O 1
ATOM 587 N N . LEU A 1 82 ? 30.245 82.480 15.187 1.00 87.15 82 LEU A N 1
ATOM 588 C CA . LEU A 1 82 ? 30.363 82.567 16.635 1.00 89.46 82 LEU A CA 1
ATOM 589 C C . LEU A 1 82 ? 31.387 81.559 17.130 1.00 92.23 82 LEU A C 1
ATOM 590 O O . LEU A 1 82 ? 32.026 81.768 18.158 1.00 90.82 82 LEU A O 1
ATOM 595 N N . GLY A 1 83 ? 31.538 80.467 16.387 1.00 94.50 83 GLY A N 1
ATOM 596 C CA . GLY A 1 83 ? 32.483 79.438 16.767 1.00 91.99 83 GLY A CA 1
ATOM 597 C C . GLY A 1 83 ? 33.807 79.630 16.066 1.00 98.54 83 GLY A C 1
ATOM 598 O O . GLY A 1 83 ? 34.801 79.015 16.443 1.00 114.83 83 GLY A O 1
ATOM 599 N N . LYS A 1 93 ? 36.001 84.573 12.798 1.00 91.47 93 LYS A N 1
ATOM 600 C CA . LYS A 1 93 ? 35.105 84.830 13.925 1.00 102.09 93 LYS A CA 1
ATOM 601 C C . LYS A 1 93 ? 34.667 86.295 14.037 1.00 107.97 93 LYS A C 1
ATOM 602 O O . LYS A 1 93 ? 35.497 87.202 14.086 1.00 115.41 93 LYS A O 1
ATOM 608 N N . GLY A 1 94 ? 33.355 86.516 14.078 1.00 108.92 94 GLY A N 1
ATOM 609 C CA . GLY A 1 94 ? 32.831 87.866 14.190 1.00 109.77 94 GLY A CA 1
ATOM 610 C C . GLY A 1 94 ? 32.226 88.410 12.906 1.00 113.78 94 GLY A C 1
ATOM 611 O O . GLY A 1 94 ? 31.221 89.126 12.946 1.00 110.86 94 GLY A O 1
ATOM 612 N N . LYS A 1 95 ? 32.833 88.073 11.770 1.00 116.00 95 LYS A N 1
ATOM 613 C CA . LYS A 1 95 ? 32.366 88.538 10.461 1.00 122.00 95 LYS A CA 1
ATOM 614 C C . LYS A 1 95 ? 31.283 87.663 9.837 1.00 120.19 95 LYS A C 1
ATOM 615 O O . LYS A 1 95 ? 31.020 86.551 10.296 1.00 119.05 95 LYS A O 1
ATOM 621 N N . HIS A 1 96 ? 30.656 88.178 8.784 1.00 119.74 96 HIS A N 1
ATOM 622 C CA . HIS A 1 96 ? 29.603 87.446 8.100 1.00 117.86 96 HIS A CA 1
ATOM 623 C C . HIS A 1 96 ? 30.163 86.269 7.311 1.00 115.80 96 HIS A C 1
ATOM 624 O O . HIS A 1 96 ? 31.289 86.310 6.811 1.00 111.15 96 HIS A O 1
ATOM 631 N N . GLN A 1 97 ? 29.353 85.221 7.211 1.00 113.51 97 GLN A N 1
ATOM 632 C CA . GLN A 1 97 ? 29.710 83.996 6.507 1.00 107.03 97 GLN A CA 1
ATOM 633 C C . GLN A 1 97 ? 28.424 83.361 5.985 1.00 102.00 97 GLN A C 1
ATOM 634 O O . GLN A 1 97 ? 27.390 84.030 5.905 1.00 103.07 97 GLN A O 1
ATOM 640 N N . SER A 1 98 ? 28.477 82.080 5.629 1.00 93.59 98 SER A N 1
ATOM 641 C CA . SER A 1 98 ? 27.281 81.419 5.120 1.00 87.34 98 SER A CA 1
ATOM 642 C C . SER A 1 98 ? 27.374 79.902 5.035 1.00 83.88 98 SER A C 1
ATOM 643 O O . SER A 1 98 ? 28.421 79.341 4.700 1.00 75.22 98 SER A O 1
ATOM 646 N N . ILE A 1 99 ? 26.260 79.246 5.351 1.00 82.35 99 ILE A N 1
ATOM 647 C CA . ILE A 1 99 ? 26.172 77.794 5.278 1.00 77.58 99 ILE A CA 1
ATOM 648 C C . ILE A 1 99 ? 25.206 77.469 4.141 1.00 72.39 99 ILE A C 1
ATOM 649 O O . ILE A 1 99 ? 24.171 78.122 3.989 1.00 68.88 99 ILE A O 1
ATOM 654 N N . THR A 1 100 ? 25.555 76.476 3.334 1.00 62.95 100 THR A N 1
ATOM 655 C CA . THR A 1 100 ? 24.708 76.083 2.219 1.00 58.12 100 THR A CA 1
ATOM 656 C C . THR A 1 100 ? 24.176 74.688 2.446 1.00 58.76 100 THR A C 1
ATOM 657 O O . THR A 1 100 ? 24.908 73.711 2.336 1.00 63.38 100 THR A O 1
ATOM 661 N N . VAL A 1 101 ? 22.887 74.601 2.749 1.00 60.25 101 VAL A N 1
ATOM 662 C CA . VAL A 1 101 ? 22.264 73.319 3.013 1.00 53.03 101 VAL A CA 1
ATOM 663 C C . VAL A 1 101 ? 21.703 72.676 1.766 1.00 49.83 101 VAL A C 1
ATOM 664 O O . VAL A 1 101 ? 21.063 73.330 0.947 1.00 61.10 101 VAL A O 1
ATOM 668 N N . THR A 1 102 ? 21.949 71.382 1.631 1.00 54.63 102 THR A N 1
ATOM 669 C CA . THR A 1 102 ? 21.457 70.614 0.495 1.00 60.27 102 THR A CA 1
ATOM 670 C C . THR A 1 102 ? 21.198 69.183 0.947 1.00 61.89 102 THR A C 1
ATOM 671 O O . THR A 1 102 ? 21.528 68.806 2.072 1.00 65.33 102 THR A O 1
ATOM 675 N N . VAL A 1 103 ? 20.610 68.378 0.077 1.00 57.97 103 VAL A N 1
ATOM 676 C CA . VAL A 1 103 ? 20.355 67.005 0.453 1.00 58.64 103 VAL A CA 1
ATOM 677 C C . VAL A 1 103 ? 21.664 66.424 0.966 1.00 62.33 103 VAL A C 1
ATOM 678 O O . VAL A 1 103 ? 22.733 66.705 0.430 1.00 60.16 103 VAL A O 1
ATOM 682 N N . ASP A 1 104 ? 21.558 65.631 2.027 1.00 71.37 104 ASP A N 1
ATOM 683 C CA . ASP A 1 104 ? 22.691 64.976 2.674 1.00 69.07 104 ASP A CA 1
ATOM 684 C C . ASP A 1 104 ? 23.434 65.853 3.665 1.00 63.86 104 ASP A C 1
ATOM 685 O O . ASP A 1 104 ? 24.321 65.372 4.360 1.00 58.31 104 ASP A O 1
ATOM 690 N N . SER A 1 105 ? 23.072 67.132 3.729 1.00 60.03 105 SER A N 1
ATOM 691 C CA . SER A 1 105 ? 23.692 68.047 4.678 1.00 60.30 105 SER A CA 1
ATOM 692 C C . SER A 1 105 ? 23.234 67.670 6.085 1.00 63.71 105 SER A C 1
ATOM 693 O O . SER A 1 105 ? 22.207 67.005 6.259 1.00 67.38 105 SER A O 1
ATOM 696 N N . GLU A 1 106 ? 24.009 68.087 7.081 1.00 62.01 106 GLU A N 1
ATOM 697 C CA . GLU A 1 106 ? 23.691 67.838 8.485 1.00 58.01 106 GLU A CA 1
ATOM 698 C C . GLU A 1 106 ? 23.749 69.178 9.197 1.00 54.30 106 GLU A C 1
ATOM 699 O O . GLU A 1 106 ? 24.620 69.998 8.927 1.00 61.13 106 GLU A O 1
ATOM 705 N N . ILE A 1 107 ? 22.822 69.405 10.111 1.00 55.32 107 ILE A N 1
ATOM 706 C CA . ILE A 1 107 ? 22.774 70.685 10.794 1.00 52.51 107 ILE A CA 1
ATOM 707 C C . ILE A 1 107 ? 22.323 70.623 12.245 1.00 52.64 107 ILE A C 1
ATOM 708 O O . ILE A 1 107 ? 21.427 69.864 12.609 1.00 60.32 107 ILE A O 1
ATOM 713 N N . SER A 1 108 ? 22.955 71.437 13.075 1.00 53.22 108 SER A N 1
ATOM 714 C CA . SER A 1 108 ? 22.576 71.519 14.470 1.00 54.59 108 SER A CA 1
ATOM 715 C C . SER A 1 108 ? 21.843 72.835 14.592 1.00 49.02 108 SER A C 1
ATOM 716 O O . SER A 1 108 ? 22.331 73.863 14.129 1.00 50.73 108 SER A O 1
ATOM 719 N N . ILE A 1 109 ? 20.654 72.796 15.177 1.00 44.71 109 ILE A N 1
ATOM 720 C CA . ILE A 1 109 ? 19.873 74.006 15.348 1.00 49.36 109 ILE A CA 1
ATOM 721 C C . ILE A 1 109 ? 19.585 74.241 16.818 1.00 55.26 109 ILE A C 1
ATOM 722 O O . ILE A 1 109 ? 19.095 73.353 17.520 1.00 54.73 109 ILE A O 1
ATOM 727 N N . THR A 1 110 ? 19.891 75.448 17.274 1.00 52.00 110 THR A N 1
ATOM 728 C CA . THR A 1 110 ? 19.657 75.816 18.655 1.00 56.52 110 THR A CA 1
ATOM 729 C C . THR A 1 110 ? 18.689 76.987 18.667 1.00 57.87 110 THR A C 1
ATOM 730 O O . THR A 1 110 ? 18.843 77.941 17.900 1.00 55.55 110 THR A O 1
ATOM 734 N N . LYS A 1 111 ? 17.689 76.905 19.537 1.00 54.22 111 LYS A N 1
ATOM 735 C CA . LYS A 1 111 ? 16.677 77.947 19.644 1.00 56.97 111 LYS A CA 1
ATOM 736 C C . LYS A 1 111 ? 15.630 77.503 20.646 1.00 58.62 111 LYS A C 1
ATOM 737 O O . LYS A 1 111 ? 15.753 76.437 21.244 1.00 62.41 111 LYS A O 1
ATOM 743 N N . GLU A 1 112 ? 14.604 78.328 20.828 1.00 68.93 112 GLU A N 1
ATOM 744 C CA . GLU A 1 112 ? 13.507 77.998 21.727 1.00 72.22 112 GLU A CA 1
ATOM 745 C C . GLU A 1 112 ? 12.517 77.245 20.854 1.00 66.26 112 GLU A C 1
ATOM 746 O O . GLU A 1 112 ? 12.039 77.772 19.854 1.00 77.15 112 GLU A O 1
ATOM 752 N N . TRP A 1 113 ? 12.206 76.013 21.215 1.00 55.34 113 TRP A N 1
ATOM 753 C CA . TRP A 1 113 ? 11.289 75.242 20.402 1.00 55.19 113 TRP A CA 1
ATOM 754 C C . TRP A 1 113 ? 9.825 75.294 20.817 1.00 59.68 113 TRP A C 1
ATOM 755 O O . TRP A 1 113 ? 9.373 74.495 21.637 1.00 63.99 113 TRP A O 1
ATOM 766 N N . ASP A 1 114 ? 9.074 76.228 20.249 1.00 62.38 114 ASP A N 1
ATOM 767 C CA . ASP A 1 114 ? 7.658 76.307 20.571 1.00 70.05 114 ASP A CA 1
ATOM 768 C C . ASP A 1 114 ? 6.951 75.150 19.873 1.00 74.23 114 ASP A C 1
ATOM 769 O O . ASP A 1 114 ? 7.548 74.446 19.056 1.00 70.66 114 ASP A O 1
ATOM 774 N N . ASP A 1 115 ? 5.678 74.964 20.206 1.00 73.89 115 ASP A N 1
ATOM 775 C CA . ASP A 1 115 ? 4.861 73.897 19.647 1.00 67.25 115 ASP A CA 1
ATOM 776 C C . ASP A 1 115 ? 4.883 73.841 18.124 1.00 67.78 115 ASP A C 1
ATOM 777 O O . ASP A 1 115 ? 5.095 72.778 17.537 1.00 70.67 115 ASP A O 1
ATOM 782 N N . GLN A 1 116 ? 4.663 74.984 17.485 1.00 60.51 116 GLN A N 1
ATOM 783 C CA . GLN A 1 116 ? 4.662 75.048 16.035 1.00 55.17 116 GLN A CA 1
ATOM 784 C C . GLN A 1 116 ? 5.950 74.470 15.449 1.00 58.68 116 GLN A C 1
ATOM 785 O O . GLN A 1 116 ? 5.913 73.628 14.549 1.00 53.62 116 GLN A O 1
ATOM 791 N N . HIS A 1 117 ? 7.091 74.899 15.970 1.00 56.50 117 HIS A N 1
ATOM 792 C CA . HIS A 1 117 ? 8.362 74.388 15.477 1.00 54.25 117 HIS A CA 1
ATOM 793 C C . HIS A 1 117 ? 8.571 72.894 15.760 1.00 49.05 117 HIS A C 1
ATOM 794 O O . HIS A 1 117 ? 9.057 72.158 14.898 1.00 44.25 117 HIS A O 1
ATOM 801 N N . ILE A 1 118 ? 8.188 72.436 16.949 1.00 47.65 118 ILE A N 1
ATOM 802 C CA . ILE A 1 118 ? 8.337 71.023 17.283 1.00 51.53 118 ILE A CA 1
ATOM 803 C C . ILE A 1 118 ? 7.497 70.198 16.328 1.00 54.87 118 ILE A C 1
ATOM 804 O O . ILE A 1 118 ? 7.896 69.095 15.921 1.00 48.38 118 ILE A O 1
ATOM 809 N N . ASP A 1 119 ? 6.333 70.738 15.965 1.00 54.41 119 ASP A N 1
ATOM 810 C CA . ASP A 1 119 ? 5.445 70.057 15.027 1.00 54.44 119 ASP A CA 1
ATOM 811 C C . ASP A 1 119 ? 6.119 69.920 13.670 1.00 51.06 119 ASP A C 1
ATOM 812 O O . ASP A 1 119 ? 6.110 68.838 13.086 1.00 46.19 119 ASP A O 1
ATOM 817 N N . LEU A 1 120 ? 6.709 71.006 13.174 1.00 44.69 120 LEU A N 1
ATOM 818 C CA . LEU A 1 120 ? 7.391 70.945 11.894 1.00 46.64 120 LEU A CA 1
ATOM 819 C C . LEU A 1 120 ? 8.370 69.786 11.907 1.00 56.70 120 LEU A C 1
ATOM 820 O O . LEU A 1 120 ? 8.482 69.045 10.922 1.00 63.20 120 LEU A O 1
ATOM 825 N N . LEU A 1 121 ? 9.074 69.611 13.023 1.00 53.38 121 LEU A N 1
ATOM 826 C CA . LEU A 1 121 ? 10.032 68.513 13.131 1.00 48.40 121 LEU A CA 1
ATOM 827 C C . LEU A 1 121 ? 9.334 67.159 13.138 1.00 48.09 121 LEU A C 1
ATOM 828 O O . LEU A 1 121 ? 9.738 66.242 12.420 1.00 36.48 121 LEU A O 1
ATOM 833 N N . LYS A 1 122 ? 8.280 67.022 13.936 1.00 39.84 122 LYS A N 1
ATOM 834 C CA . LYS A 1 122 ? 7.585 65.747 13.967 1.00 43.61 122 LYS A CA 1
ATOM 835 C C . LYS A 1 122 ? 7.061 65.408 12.571 1.00 51.01 122 LYS A C 1
ATOM 836 O O . LYS A 1 122 ? 7.045 64.242 12.172 1.00 51.35 122 LYS A O 1
ATOM 842 N N . GLU A 1 123 ? 6.644 66.432 11.828 1.00 50.93 123 GLU A N 1
ATOM 843 C CA . GLU A 1 123 ? 6.100 66.236 10.491 1.00 52.46 123 GLU A CA 1
ATOM 844 C C . GLU A 1 123 ? 7.151 65.875 9.437 1.00 58.73 123 GLU A C 1
ATOM 845 O O . GLU A 1 123 ? 6.977 64.921 8.672 1.00 58.85 123 GLU A O 1
ATOM 851 N N . ALA A 1 124 ? 8.246 66.625 9.399 1.00 49.80 124 ALA A N 1
ATOM 852 C CA . ALA A 1 124 ? 9.289 66.372 8.414 1.00 47.34 124 ALA A CA 1
ATOM 853 C C . ALA A 1 124 ? 9.876 64.968 8.505 1.00 42.50 124 ALA A C 1
ATOM 854 O O . ALA A 1 124 ? 10.295 64.388 7.507 1.00 47.60 124 ALA A O 1
ATOM 856 N N . THR A 1 125 ? 9.896 64.416 9.707 1.00 48.87 125 THR A N 1
ATOM 857 C CA . THR A 1 125 ? 10.486 63.107 9.913 1.00 51.14 125 THR A CA 1
ATOM 858 C C . THR A 1 125 ? 9.528 61.940 9.842 1.00 57.54 125 THR A C 1
ATOM 859 O O . THR A 1 125 ? 9.945 60.791 10.006 1.00 70.14 125 THR A O 1
ATOM 863 N N . ASP A 1 126 ? 8.252 62.219 9.583 1.00 59.65 126 ASP A N 1
ATOM 864 C CA . ASP A 1 126 ? 7.250 61.157 9.488 1.00 58.37 126 ASP A CA 1
ATOM 865 C C . ASP A 1 126 ? 6.855 60.894 8.036 1.00 61.63 126 ASP A C 1
ATOM 866 O O . ASP A 1 126 ? 6.201 61.726 7.408 1.00 61.33 126 ASP A O 1
ATOM 871 N N . GLU A 1 127 ? 7.241 59.734 7.509 1.00 62.01 127 GLU A N 1
ATOM 872 C CA . GLU A 1 127 ? 6.932 59.388 6.125 1.00 61.94 127 GLU A CA 1
ATOM 873 C C . GLU A 1 127 ? 5.438 59.538 5.807 1.00 60.77 127 GLU A C 1
ATOM 874 O O . GLU A 1 127 ? 5.076 60.062 4.758 1.00 61.95 127 GLU A O 1
ATOM 880 N N . LYS A 1 128 ? 4.577 59.093 6.717 1.00 59.53 128 LYS A N 1
ATOM 881 C CA . LYS A 1 128 ? 3.129 59.184 6.526 1.00 67.14 128 LYS A CA 1
ATOM 882 C C . LYS A 1 128 ? 2.643 60.601 6.186 1.00 64.23 128 LYS A C 1
ATOM 883 O O . LYS A 1 128 ? 1.587 60.768 5.587 1.00 68.22 128 LYS A O 1
ATOM 889 N N . TYR A 1 129 ? 3.413 61.618 6.551 1.00 58.23 129 TYR A N 1
ATOM 890 C CA . TYR A 1 129 ? 3.002 62.997 6.308 1.00 61.21 129 TYR A CA 1
ATOM 891 C C . TYR A 1 129 ? 3.705 63.741 5.180 1.00 63.25 129 TYR A C 1
ATOM 892 O O . TYR A 1 129 ? 3.263 64.818 4.778 1.00 71.12 129 TYR A O 1
ATOM 901 N N . VAL A 1 130 ? 4.799 63.188 4.673 1.00 66.94 130 VAL A N 1
ATOM 902 C CA . VAL A 1 130 ? 5.571 63.872 3.642 1.00 63.74 130 VAL A CA 1
ATOM 903 C C . VAL A 1 130 ? 5.556 63.206 2.270 1.00 64.16 130 VAL A C 1
ATOM 904 O O . VAL A 1 130 ? 6.376 63.514 1.408 1.00 65.96 130 VAL A O 1
ATOM 908 N N . THR A 1 131 ? 4.608 62.307 2.053 1.00 59.81 131 THR A N 1
ATOM 909 C CA . THR A 1 131 ? 4.524 61.627 0.771 1.00 60.28 131 THR A CA 1
ATOM 910 C C . THR A 1 131 ? 4.243 62.592 -0.385 1.00 59.82 131 THR A C 1
ATOM 911 O O . THR A 1 131 ? 3.449 63.525 -0.260 1.00 66.59 131 THR A O 1
ATOM 915 N N . VAL A 1 132 ? 4.907 62.368 -1.511 1.00 49.47 132 VAL A N 1
ATOM 916 C CA . VAL A 1 132 ? 4.698 63.209 -2.678 1.00 48.45 132 VAL A CA 1
ATOM 917 C C . VAL A 1 132 ? 4.002 62.413 -3.770 1.00 43.83 132 VAL A C 1
ATOM 918 O O . VAL A 1 132 ? 4.398 61.294 -4.064 1.00 55.83 132 VAL A O 1
ATOM 922 N N . TYR A 1 133 ? 2.962 62.979 -4.370 1.00 45.39 133 TYR A N 1
ATOM 923 C CA . TYR A 1 133 ? 2.271 62.273 -5.438 1.00 50.42 133 TYR A CA 1
ATOM 924 C C . TYR A 1 133 ? 2.411 62.988 -6.761 1.00 52.41 133 TYR A C 1
ATOM 925 O O . TYR A 1 133 ? 2.512 64.212 -6.799 1.00 51.99 133 TYR A O 1
ATOM 934 N N . THR A 1 134 ? 2.445 62.218 -7.844 1.00 53.11 134 THR A N 1
ATOM 935 C CA . THR A 1 134 ? 2.518 62.801 -9.178 1.00 52.85 134 THR A CA 1
ATOM 936 C C . THR A 1 134 ? 1.080 62.805 -9.697 1.00 55.12 134 THR A C 1
ATOM 937 O O . THR A 1 134 ? 0.430 61.758 -9.773 1.00 52.65 134 THR A O 1
ATOM 941 N N . ALA A 1 135 ? 0.568 63.980 -10.030 1.00 56.69 135 ALA A N 1
ATOM 942 C CA . ALA A 1 135 ? -0.796 64.067 -10.529 1.00 55.93 135 ALA A CA 1
ATOM 943 C C . ALA A 1 135 ? -0.812 64.535 -11.969 1.00 51.22 135 ALA A C 1
ATOM 944 O O . ALA A 1 135 ? -0.162 65.513 -12.319 1.00 53.37 135 ALA A O 1
ATOM 946 N N . VAL A 1 136 ? -1.547 63.815 -12.804 1.00 49.17 136 VAL A N 1
ATOM 947 C CA . VAL A 1 136 ? -1.672 64.178 -14.200 1.00 49.84 136 VAL A CA 1
ATOM 948 C C . VAL A 1 136 ? -3.131 64.481 -14.480 1.00 48.40 136 VAL A C 1
ATOM 949 O O . VAL A 1 136 ? -3.971 63.591 -14.422 1.00 57.01 136 VAL A O 1
ATOM 953 N N . ALA A 1 137 ? -3.433 65.747 -14.749 1.00 53.23 137 ALA A N 1
ATOM 954 C CA . ALA A 1 137 ? -4.797 66.169 -15.069 1.00 49.04 137 ALA A CA 1
ATOM 955 C C . ALA A 1 137 ? -4.805 66.267 -16.585 1.00 51.49 137 ALA A C 1
ATOM 956 O O . ALA A 1 137 ? -4.093 67.092 -17.161 1.00 51.36 137 ALA A O 1
ATOM 958 N N . MET A 1 138 ? -5.575 65.366 -17.276 1.00 48.76 138 MET A N 1
ATOM 959 C CA . MET A 1 138 ? -5.573 65.311 -18.737 1.00 49.95 138 MET A CA 1
ATOM 960 C C . MET A 1 138 ? -6.958 65.253 -19.381 1.00 53.41 138 MET A C 1
ATOM 961 O O . MET A 1 138 ? -7.910 64.709 -18.804 1.00 50.15 138 MET A O 1
ATOM 966 N N . ASP A 1 139 ? -6.933 65.873 -20.611 1.00 63.57 139 ASP A N 1
ATOM 967 C CA . ASP A 1 139 ? -8.036 65.982 -21.564 1.00 56.39 139 ASP A CA 1
ATOM 968 C C . ASP A 1 139 ? -7.758 64.995 -22.675 1.00 61.11 139 ASP A C 1
ATOM 969 O O . ASP A 1 139 ? -6.891 64.141 -22.564 1.00 66.31 139 ASP A O 1
ATOM 974 N N . GLU A 1 140 ? -8.480 65.168 -23.777 1.00 65.63 140 GLU A N 1
ATOM 975 C CA . GLU A 1 140 ? -8.261 64.360 -24.961 1.00 64.37 140 GLU A CA 1
ATOM 976 C C . GLU A 1 140 ? -7.185 65.120 -25.722 1.00 65.64 140 GLU A C 1
ATOM 977 O O . GLU A 1 140 ? -6.545 64.582 -26.628 1.00 74.49 140 GLU A O 1
ATOM 983 N N . ASP A 1 141 ? -6.976 66.377 -25.350 1.00 60.10 141 ASP A N 1
ATOM 984 C CA . ASP A 1 141 ? -5.978 67.161 -26.055 1.00 72.69 141 ASP A CA 1
ATOM 985 C C . ASP A 1 141 ? -4.914 67.873 -25.206 1.00 68.74 141 ASP A C 1
ATOM 986 O O . ASP A 1 141 ? -4.120 68.654 -25.729 1.00 67.77 141 ASP A O 1
ATOM 991 N N . GLU A 1 142 ? -4.866 67.586 -23.912 1.00 70.86 142 GLU A N 1
ATOM 992 C CA . GLU A 1 142 ? -3.871 68.230 -23.058 1.00 69.35 142 GLU A CA 1
ATOM 993 C C . GLU A 1 142 ? -3.714 67.572 -21.697 1.00 62.20 142 GLU A C 1
ATOM 994 O O . GLU A 1 142 ? -4.695 67.210 -21.059 1.00 62.77 142 GLU A O 1
ATOM 1000 N N . ALA A 1 143 ? -2.472 67.430 -21.254 1.00 53.95 143 ALA A N 1
ATOM 1001 C CA . ALA A 1 143 ? -2.201 66.825 -19.958 1.00 56.23 143 ALA A CA 1
ATOM 1002 C C . ALA A 1 143 ? -1.157 67.609 -19.170 1.00 59.50 143 ALA A C 1
ATOM 1003 O O . ALA A 1 143 ? -0.029 67.806 -19.619 1.00 54.02 143 ALA A O 1
ATOM 1005 N N . GLN A 1 144 ? -1.550 68.060 -17.985 1.00 63.56 144 GLN A N 1
ATOM 1006 C CA . GLN A 1 144 ? -0.653 68.804 -17.124 1.00 64.02 144 GLN A CA 1
ATOM 1007 C C . GLN A 1 144 ? -0.219 67.915 -15.967 1.00 60.71 144 GLN A C 1
ATOM 1008 O O . GLN A 1 144 ? -1.040 67.233 -15.358 1.00 53.10 144 GLN A O 1
ATOM 1014 N N . ILE A 1 145 ? 1.084 67.906 -15.696 1.00 57.33 145 ILE A N 1
ATOM 1015 C CA . ILE A 1 145 ? 1.640 67.099 -14.620 1.00 53.65 145 ILE A CA 1
ATOM 1016 C C . ILE A 1 145 ? 1.995 67.973 -13.426 1.00 46.65 145 ILE A C 1
ATOM 1017 O O . ILE A 1 145 ? 2.622 69.016 -13.562 1.00 42.90 145 ILE A O 1
ATOM 1022 N N . PHE A 1 146 ? 1.578 67.548 -12.246 1.00 52.21 146 PHE A N 1
ATOM 1023 C CA . PHE A 1 146 ? 1.904 68.296 -11.047 1.00 53.34 146 PHE A CA 1
ATOM 1024 C C . PHE A 1 146 ? 2.450 67.358 -10.001 1.00 49.22 146 PHE A C 1
ATOM 1025 O O . PHE A 1 146 ? 2.159 66.163 -10.001 1.00 42.24 146 PHE A O 1
ATOM 1033 N N . LEU A 1 147 ? 3.245 67.910 -9.100 1.00 47.11 147 LEU A N 1
ATOM 1034 C CA . LEU A 1 147 ? 3.750 67.128 -7.994 1.00 47.92 147 LEU A CA 1
ATOM 1035 C C . LEU A 1 147 ? 2.979 67.667 -6.785 1.00 50.62 147 LEU A C 1
ATOM 1036 O O . LEU A 1 147 ? 2.949 68.874 -6.558 1.00 53.39 147 LEU A O 1
ATOM 1041 N N . ILE A 1 148 ? 2.298 66.794 -6.049 1.00 54.28 148 ILE A N 1
ATOM 1042 C CA . ILE A 1 148 ? 1.573 67.253 -4.869 1.00 51.90 148 ILE A CA 1
ATOM 1043 C C . ILE A 1 148 ? 2.543 67.084 -3.713 1.00 54.27 148 ILE A C 1
ATOM 1044 O O . ILE A 1 148 ? 2.768 65.966 -3.251 1.00 51.81 148 ILE A O 1
ATOM 1049 N N . HIS A 1 149 ? 3.144 68.181 -3.270 1.00 49.45 149 HIS A N 1
ATOM 1050 C CA . HIS A 1 149 ? 4.049 68.123 -2.133 1.00 52.45 149 HIS A CA 1
ATOM 1051 C C . HIS A 1 149 ? 3.123 68.222 -0.932 1.00 56.65 149 HIS A C 1
ATOM 1052 O O . HIS A 1 149 ? 1.992 68.686 -1.055 1.00 62.69 149 HIS A O 1
ATOM 1059 N N . PRO A 1 150 ? 3.578 67.793 0.247 1.00 59.22 150 PRO A N 1
ATOM 1060 C CA . PRO A 1 150 ? 2.704 67.873 1.422 1.00 56.97 150 PRO A CA 1
ATOM 1061 C C . PRO A 1 150 ? 2.262 69.288 1.814 1.00 50.05 150 PRO A C 1
ATOM 1062 O O . PRO A 1 150 ? 1.386 69.453 2.655 1.00 54.35 150 PRO A O 1
ATOM 1066 N N . TYR A 1 151 ? 2.851 70.300 1.191 1.00 46.42 151 TYR A N 1
ATOM 1067 C CA . TYR A 1 151 ? 2.532 71.681 1.526 1.00 51.53 151 TYR A CA 1
ATOM 1068 C C . TYR A 1 151 ? 2.045 72.519 0.349 1.00 56.25 151 TYR A C 1
ATOM 1069 O O . TYR A 1 151 ? 1.523 73.618 0.537 1.00 60.44 151 TYR A O 1
ATOM 1078 N N . GLY A 1 152 ? 2.220 72.011 -0.863 1.00 51.94 152 GLY A N 1
ATOM 1079 C CA . GLY A 1 152 ? 1.789 72.762 -2.023 1.00 50.58 152 GLY A CA 1
ATOM 1080 C C . GLY A 1 152 ? 1.925 72.029 -3.341 1.00 55.39 152 GLY A C 1
ATOM 1081 O O . GLY A 1 152 ? 2.556 70.974 -3.431 1.00 50.48 152 GLY A O 1
ATOM 1082 N N . ILE A 1 153 ? 1.324 72.600 -4.377 1.00 59.44 153 ILE A N 1
ATOM 1083 C CA . ILE A 1 153 ? 1.367 72.001 -5.702 1.00 55.29 153 ILE A CA 1
ATOM 1084 C C . ILE A 1 153 ? 2.455 72.646 -6.543 1.00 57.01 153 ILE A C 1
ATOM 1085 O O . ILE A 1 153 ? 2.683 73.855 -6.472 1.00 56.23 153 ILE A O 1
ATOM 1090 N N . GLN A 1 154 ? 3.131 71.832 -7.342 1.00 57.68 154 GLN A N 1
ATOM 1091 C CA . GLN A 1 154 ? 4.192 72.330 -8.199 1.00 57.97 154 GLN A CA 1
ATOM 1092 C C . GLN A 1 154 ? 4.002 71.848 -9.624 1.00 58.76 154 GLN A C 1
ATOM 1093 O O . GLN A 1 154 ? 4.203 70.661 -9.911 1.00 55.50 154 GLN A O 1
ATOM 1099 N N . GLN A 1 155 ? 3.603 72.766 -10.504 1.00 57.97 155 GLN A N 1
ATOM 1100 C CA . GLN A 1 155 ? 3.408 72.451 -11.920 1.00 63.69 155 GLN A CA 1
ATOM 1101 C C . GLN A 1 155 ? 4.770 72.003 -12.407 1.00 63.55 155 GLN A C 1
ATOM 1102 O O . GLN A 1 155 ? 5.778 72.658 -12.136 1.00 55.74 155 GLN A O 1
ATOM 1108 N N . VAL A 1 156 ? 4.812 70.906 -13.146 1.00 60.81 156 VAL A N 1
ATOM 1109 C CA . VAL A 1 156 ? 6.100 70.392 -13.564 1.00 61.20 156 VAL A CA 1
ATOM 1110 C C . VAL A 1 156 ? 6.201 70.078 -15.061 1.00 60.38 156 VAL A C 1
ATOM 1111 O O . VAL A 1 156 ? 7.152 69.438 -15.501 1.00 64.17 156 VAL A O 1
ATOM 1115 N N . GLY A 1 157 ? 5.227 70.554 -15.834 1.00 62.45 157 GLY A N 1
ATOM 1116 C CA . GLY A 1 157 ? 5.208 70.320 -17.273 1.00 70.73 157 GLY A CA 1
ATOM 1117 C C . GLY A 1 157 ? 3.819 70.365 -17.913 1.00 72.96 157 GLY A C 1
ATOM 1118 O O . GLY A 1 157 ? 2.820 70.630 -17.245 1.00 76.67 157 GLY A O 1
ATOM 1119 N N . THR A 1 158 ? 3.749 70.106 -19.216 1.00 75.89 158 THR A N 1
ATOM 1120 C CA . THR A 1 158 ? 2.475 70.118 -19.931 1.00 67.66 158 THR A CA 1
ATOM 1121 C C . THR A 1 158 ? 2.658 69.438 -21.273 1.00 62.85 158 THR A C 1
ATOM 1122 O O . THR A 1 158 ? 3.506 69.834 -22.057 1.00 71.63 158 THR A O 1
ATOM 1126 N N . VAL A 1 159 ? 1.860 68.416 -21.539 1.00 63.49 159 VAL A N 1
ATOM 1127 C CA . VAL A 1 159 ? 1.953 67.698 -22.800 1.00 62.81 159 VAL A CA 1
ATOM 1128 C C . VAL A 1 159 ? 0.693 67.902 -23.644 1.00 64.39 159 VAL A C 1
ATOM 1129 O O . VAL A 1 159 ? -0.391 67.476 -23.241 1.00 65.27 159 VAL A O 1
ATOM 1133 N N . TYR A 1 160 ? 0.825 68.553 -24.803 1.00 57.97 160 TYR A N 1
ATOM 1134 C CA . TYR A 1 160 ? -0.333 68.758 -25.681 1.00 58.15 160 TYR A CA 1
ATOM 1135 C C . TYR A 1 160 ? -0.444 67.594 -26.652 1.00 57.93 160 TYR A C 1
ATOM 1136 O O . TYR A 1 160 ? 0.565 67.055 -27.091 1.00 61.06 160 TYR A O 1
ATOM 1145 N N . SER A 1 161 ? -1.664 67.191 -26.985 1.00 62.77 161 SER A N 1
ATOM 1146 C CA . SER A 1 161 ? -1.819 66.078 -27.907 1.00 64.31 161 SER A CA 1
ATOM 1147 C C . SER A 1 161 ? -1.746 66.572 -29.343 1.00 63.62 161 SER A C 1
ATOM 1148 O O . SER A 1 161 ? -1.339 65.839 -30.243 1.00 65.01 161 SER A O 1
ATOM 1151 N N . GLY A 1 162 ? -2.123 67.828 -29.552 1.00 65.08 162 GLY A N 1
ATOM 1152 C CA . GLY A 1 162 ? -2.102 68.380 -30.895 1.00 67.52 162 GLY A CA 1
ATOM 1153 C C . GLY A 1 162 ? -3.254 67.823 -31.713 1.00 68.38 162 GLY A C 1
ATOM 1154 O O . GLY A 1 162 ? -3.407 68.119 -32.899 1.00 68.25 162 GLY A O 1
ATOM 1155 N N . ARG A 1 163 ? -4.079 67.016 -31.058 1.00 67.17 163 ARG A N 1
ATOM 1156 C CA . ARG A 1 163 ? -5.223 66.390 -31.697 1.00 64.05 163 ARG A CA 1
ATOM 1157 C C . ARG A 1 163 ? -6.016 67.324 -32.599 1.00 63.45 163 ARG A C 1
ATOM 1158 O O . ARG A 1 163 ? -6.280 66.995 -33.751 1.00 72.81 163 ARG A O 1
ATOM 1166 N N . SER A 1 164 ? -6.398 68.487 -32.093 1.00 65.95 164 SER A N 1
ATOM 1167 C CA . SER A 1 164 ? -7.158 69.410 -32.918 1.00 73.13 164 SER A CA 1
ATOM 1168 C C . SER A 1 164 ? -6.436 69.602 -34.241 1.00 79.41 164 SER A C 1
ATOM 1169 O O . SER A 1 164 ? -7.041 69.502 -35.308 1.00 91.38 164 SER A O 1
ATOM 1172 N N . GLY A 1 165 ? -5.133 69.849 -34.164 1.00 84.03 165 GLY A N 1
ATOM 1173 C CA . GLY A 1 165 ? -4.344 70.069 -35.363 1.00 80.61 165 GLY A CA 1
ATOM 1174 C C . GLY A 1 165 ? -4.053 68.859 -36.231 1.00 80.11 165 GLY A C 1
ATOM 1175 O O . GLY A 1 165 ? -3.491 69.012 -37.311 1.00 83.34 165 GLY A O 1
ATOM 1176 N N . LYS A 1 166 ? -4.432 67.662 -35.792 1.00 79.37 166 LYS A N 1
ATOM 1177 C CA . LYS A 1 166 ? -4.159 66.467 -36.587 1.00 75.89 166 LYS A CA 1
ATOM 1178 C C . LYS A 1 166 ? -5.347 65.539 -36.836 1.00 72.82 166 LYS A C 1
ATOM 1179 O O . LYS A 1 166 ? -5.146 64.391 -37.206 1.00 71.15 166 LYS A O 1
ATOM 1185 N N . TYR A 1 167 ? -6.576 65.998 -36.644 1.00 76.57 167 TYR A N 1
ATOM 1186 C CA . TYR A 1 167 ? -7.707 65.100 -36.869 1.00 80.99 167 TYR A CA 1
ATOM 1187 C C . TYR A 1 167 ? -8.268 65.214 -38.287 1.00 81.59 167 TYR A C 1
ATOM 1188 O O . TYR A 1 167 ? -7.773 65.993 -39.113 1.00 82.97 167 TYR A O 1
ATOM 1197 N N . TYR A 1 172 ? -3.756 61.087 -36.760 1.00 81.50 172 TYR A N 1
ATOM 11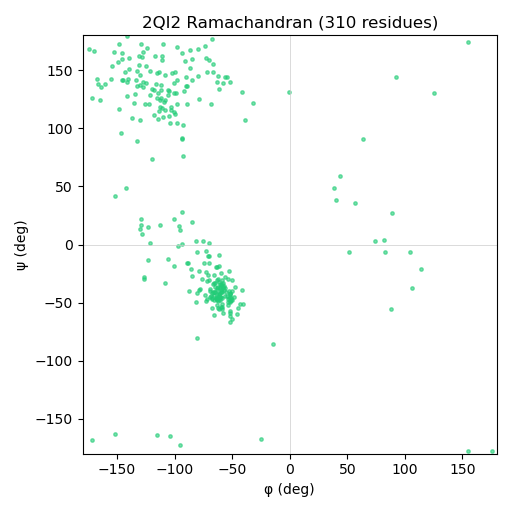98 C CA . TYR A 1 172 ? -3.589 61.248 -35.317 1.00 86.57 172 TYR A CA 1
ATOM 1199 C C . TYR A 1 172 ? -3.747 59.934 -34.553 1.00 86.77 172 TYR A C 1
ATOM 1200 O O . TYR A 1 172 ? -4.717 59.194 -34.744 1.00 77.70 172 TYR A O 1
ATOM 1209 N N . SER A 1 173 ? -2.782 59.658 -33.681 1.00 84.69 173 SER A N 1
ATOM 1210 C CA . SER A 1 173 ? -2.811 58.457 -32.862 1.00 88.49 173 SER A CA 1
ATOM 1211 C C . SER A 1 173 ? -2.674 58.880 -31.410 1.00 89.32 173 SER A C 1
ATOM 1212 O O . SER A 1 173 ? -1.690 59.516 -31.024 1.00 81.36 173 SER A O 1
ATOM 1215 N N . GLU A 1 174 ? -3.668 58.529 -30.606 1.00 87.68 174 GLU A N 1
ATOM 1216 C CA . GLU A 1 174 ? -3.648 58.890 -29.199 1.00 81.87 174 GLU A CA 1
ATOM 1217 C C . GLU A 1 174 ? -2.486 58.218 -28.481 1.00 78.24 174 GLU A C 1
ATOM 1218 O O . GLU A 1 174 ? -2.076 58.651 -27.409 1.00 83.32 174 GLU A O 1
ATOM 1224 N N . ALA A 1 175 ? -1.946 57.164 -29.082 1.00 79.82 175 ALA A N 1
ATOM 1225 C CA . ALA A 1 175 ? -0.832 56.451 -28.479 1.00 80.17 175 ALA A CA 1
ATOM 1226 C C . ALA A 1 175 ? 0.421 57.321 -28.349 1.00 83.10 175 ALA A C 1
ATOM 1227 O O . ALA A 1 175 ? 1.056 57.336 -27.296 1.00 85.12 175 ALA A O 1
ATOM 1229 N N . SER A 1 176 ? 0.781 58.053 -29.402 1.00 84.08 176 SER A N 1
ATOM 1230 C CA . SER A 1 176 ? 1.976 58.895 -29.334 1.00 86.07 176 SER A CA 1
ATOM 1231 C C . SER A 1 176 ? 1.790 60.085 -28.399 1.00 87.36 176 SER A C 1
ATOM 1232 O O . SER A 1 176 ? 2.762 60.731 -27.998 1.00 92.53 176 SER A O 1
ATOM 1235 N N . TYR A 1 177 ? 0.537 60.375 -28.062 1.00 85.20 177 TYR A N 1
ATOM 1236 C CA . TYR A 1 177 ? 0.221 61.454 -27.131 1.00 75.66 177 TYR A CA 1
ATOM 1237 C C . TYR A 1 177 ? 0.447 60.828 -25.766 1.00 65.39 177 TYR A C 1
ATOM 1238 O O . TYR A 1 177 ? 1.141 61.386 -24.925 1.00 59.00 177 TYR A O 1
ATOM 1247 N N . PHE A 1 178 ? -0.128 59.647 -25.571 1.00 54.87 178 PHE A N 1
ATOM 1248 C CA . PHE A 1 178 ? 0.023 58.929 -24.319 1.00 62.52 178 PHE A CA 1
ATOM 1249 C C . PHE A 1 178 ? 1.499 58.689 -24.102 1.00 67.24 178 PHE A C 1
ATOM 1250 O O . PHE A 1 178 ? 1.998 58.708 -22.976 1.00 69.13 178 PHE A O 1
ATOM 1258 N N . ASP A 1 179 ? 2.198 58.485 -25.209 1.00 72.27 179 ASP A N 1
ATOM 1259 C CA . ASP A 1 179 ? 3.623 58.234 -25.178 1.00 73.42 179 ASP A CA 1
ATOM 1260 C C . ASP A 1 179 ? 4.365 59.462 -24.685 1.00 70.26 179 ASP A C 1
ATOM 1261 O O . ASP A 1 179 ? 5.285 59.359 -23.880 1.00 69.15 179 ASP A O 1
ATOM 1266 N N . GLN A 1 180 ? 3.962 60.626 -25.172 1.00 70.53 180 GLN A N 1
ATOM 1267 C CA . GLN A 1 180 ? 4.569 61.869 -24.732 1.00 75.88 180 GLN A CA 1
ATOM 1268 C C . GLN A 1 180 ? 4.408 62.016 -23.214 1.00 77.63 180 GLN A C 1
ATOM 1269 O O . GLN A 1 180 ? 5.326 62.454 -22.524 1.00 79.06 180 GLN A O 1
ATOM 1275 N N . ILE A 1 181 ? 3.234 61.645 -22.706 1.00 73.15 181 ILE A N 1
ATOM 1276 C CA . ILE A 1 181 ? 2.945 61.740 -21.281 1.00 68.35 181 ILE A CA 1
ATOM 1277 C C . ILE A 1 181 ? 3.866 60.817 -20.484 1.00 73.82 181 ILE A C 1
ATOM 1278 O O . ILE A 1 181 ? 4.449 61.228 -19.474 1.00 73.68 181 ILE A O 1
ATOM 1283 N N . VAL A 1 182 ? 4.022 59.578 -20.936 1.00 68.21 182 VAL A N 1
ATOM 1284 C CA . VAL A 1 182 ? 4.891 58.653 -20.220 1.00 72.34 182 VAL A CA 1
ATOM 1285 C C . VAL A 1 182 ? 6.338 59.150 -20.143 1.00 77.93 182 VAL A C 1
ATOM 1286 O O . VAL A 1 182 ? 7.001 58.960 -19.123 1.00 79.28 182 VAL A O 1
ATOM 1290 N N . ASN A 1 183 ? 6.829 59.784 -21.207 1.00 78.19 183 ASN A N 1
ATOM 1291 C CA . ASN A 1 183 ? 8.197 60.301 -21.197 1.00 81.41 183 ASN A CA 1
ATOM 1292 C C . ASN A 1 183 ? 8.348 61.371 -20.130 1.00 82.93 183 ASN A C 1
ATOM 1293 O O . ASN A 1 183 ? 9.299 61.359 -19.349 1.00 85.13 183 ASN A O 1
ATOM 1298 N N . ALA A 1 184 ? 7.404 62.306 -20.108 1.00 80.89 184 ALA A N 1
ATOM 1299 C CA . ALA A 1 184 ? 7.437 63.398 -19.148 1.00 74.98 184 ALA A CA 1
ATOM 1300 C C . ALA A 1 184 ? 7.398 62.867 -17.727 1.00 79.43 184 ALA A C 1
ATOM 1301 O O . ALA A 1 184 ? 7.853 63.532 -16.800 1.00 90.11 184 ALA A O 1
ATOM 1303 N N . LEU A 1 185 ? 6.862 61.664 -17.556 1.00 75.02 185 LEU A N 1
ATOM 1304 C CA . LEU A 1 185 ? 6.770 61.071 -16.233 1.00 72.13 185 LEU A CA 1
ATOM 1305 C C . LEU A 1 185 ? 7.978 60.244 -15.814 1.00 77.92 185 LEU A C 1
ATOM 1306 O O . LEU A 1 185 ? 8.145 59.947 -14.631 1.00 76.31 185 LEU A O 1
ATOM 1311 N N . LYS A 1 186 ? 8.824 59.877 -16.772 1.00 87.78 186 LYS A N 1
ATOM 1312 C CA . LYS A 1 186 ? 9.996 59.052 -16.478 1.00 91.43 186 LYS A CA 1
ATOM 1313 C C . LYS A 1 186 ? 10.900 59.583 -15.367 1.00 89.63 186 LYS A C 1
ATOM 1314 O O . LYS A 1 186 ? 11.386 58.817 -14.540 1.00 93.29 186 LYS A O 1
ATOM 1320 N N . ASN A 1 187 ? 11.119 60.891 -15.335 1.00 88.68 187 ASN A N 1
ATOM 1321 C CA . ASN A 1 187 ? 11.992 61.471 -14.323 1.00 90.15 187 ASN A CA 1
ATOM 1322 C C . ASN A 1 187 ? 11.437 61.464 -12.903 1.00 84.04 187 ASN A C 1
ATOM 1323 O O . ASN A 1 187 ? 12.163 61.757 -11.957 1.00 89.90 187 ASN A O 1
ATOM 1328 N N . TYR A 1 188 ? 10.162 61.136 -12.737 1.00 76.71 188 TYR A N 1
ATOM 1329 C CA . TYR A 1 188 ? 9.585 61.122 -11.397 1.00 73.37 188 TYR A CA 1
ATOM 1330 C C . TYR A 1 188 ? 9.273 59.696 -10.989 1.00 78.49 188 TYR A C 1
ATOM 1331 O O . TYR A 1 188 ? 9.137 58.820 -11.844 1.00 83.27 188 TYR A O 1
ATOM 1340 N N . SER A 1 189 ? 9.159 59.459 -9.686 1.00 76.96 189 SER A N 1
ATOM 1341 C CA . SER A 1 189 ? 8.868 58.118 -9.203 1.00 79.16 189 SER A CA 1
ATOM 1342 C C . SER A 1 189 ? 7.927 58.069 -8.004 1.00 77.76 189 SER A C 1
ATOM 1343 O O . SER A 1 189 ? 8.211 57.388 -7.019 1.00 83.80 189 SER A O 1
ATOM 1346 N N . ASN A 1 190 ? 6.810 58.787 -8.081 1.00 73.80 190 ASN A N 1
ATOM 1347 C CA . ASN A 1 190 ? 5.837 58.772 -6.990 1.00 72.57 190 ASN A CA 1
ATOM 1348 C C . ASN A 1 190 ? 4.597 58.050 -7.486 1.00 66.96 190 ASN A C 1
ATOM 1349 O O . ASN A 1 190 ? 4.407 57.897 -8.691 1.00 63.34 190 ASN A O 1
ATOM 1354 N N . SER A 1 191 ? 3.748 57.611 -6.566 1.00 63.91 191 SER A N 1
ATOM 1355 C CA . SER A 1 191 ? 2.512 56.969 -6.974 1.00 62.02 191 SER A CA 1
ATOM 1356 C C . SER A 1 191 ? 1.822 57.997 -7.888 1.00 70.39 191 SER A C 1
ATOM 1357 O O . SER A 1 191 ? 1.906 59.216 -7.652 1.00 69.11 191 SER A O 1
ATOM 1360 N N . ILE A 1 192 ? 1.151 57.509 -8.928 1.00 64.15 192 ILE A N 1
ATOM 1361 C CA . ILE A 1 192 ? 0.477 58.382 -9.883 1.00 56.45 192 ILE A CA 1
ATOM 1362 C C . ILE A 1 192 ? -1.037 58.488 -9.652 1.00 55.85 192 ILE A C 1
ATOM 1363 O O . ILE A 1 192 ? -1.700 57.501 -9.343 1.00 52.14 192 ILE A O 1
ATOM 1368 N N . ILE A 1 193 ? -1.565 59.704 -9.782 1.00 54.50 193 ILE A N 1
ATOM 1369 C CA . ILE A 1 193 ? -2.998 59.965 -9.647 1.00 49.20 193 ILE A CA 1
ATOM 1370 C C . ILE A 1 193 ? -3.389 60.592 -10.973 1.00 52.10 193 ILE A C 1
ATOM 1371 O O . ILE A 1 193 ? -2.834 61.623 -11.355 1.00 42.94 193 ILE A O 1
ATOM 1376 N N . ILE A 1 194 ? -4.323 59.961 -11.682 1.00 51.46 194 ILE A N 1
ATOM 1377 C CA . ILE A 1 194 ? -4.779 60.486 -12.962 1.00 47.00 194 ILE A CA 1
ATOM 1378 C C . ILE A 1 194 ? -6.084 61.252 -12.793 1.00 50.85 194 ILE A C 1
ATOM 1379 O O . ILE A 1 194 ? -7.038 60.759 -12.186 1.00 52.58 194 ILE A O 1
ATOM 1384 N N . LEU A 1 195 ? -6.123 62.465 -13.332 1.00 47.42 195 LEU A N 1
ATOM 1385 C CA . LEU A 1 195 ? -7.317 63.302 -13.228 1.00 52.09 195 LEU A CA 1
ATOM 1386 C C . LEU A 1 195 ? -7.782 63.835 -14.568 1.00 48.95 195 LEU A C 1
ATOM 1387 O O . LEU A 1 195 ? -7.022 63.879 -15.528 1.00 54.88 195 LEU A O 1
ATOM 1392 N N . GLY A 1 196 ? -9.030 64.274 -14.626 1.00 46.44 196 GLY A N 1
ATOM 1393 C CA . GLY A 1 196 ? -9.507 64.855 -15.861 1.00 52.72 196 GLY A CA 1
ATOM 1394 C C . GLY A 1 196 ? -10.995 64.793 -16.102 1.00 54.20 196 GLY A C 1
ATOM 1395 O O . GLY A 1 196 ? -11.734 64.202 -15.317 1.00 57.14 196 GLY A O 1
ATOM 1396 N N . PRO A 1 197 ? -11.466 65.425 -17.186 1.00 57.63 197 PRO A N 1
ATOM 1397 C CA . PRO A 1 197 ? -12.887 65.425 -17.528 1.00 60.18 197 PRO A CA 1
ATOM 1398 C C . PRO A 1 197 ? -13.387 64.160 -18.237 1.00 68.77 197 PRO A C 1
ATOM 1399 O O . PRO A 1 197 ? -13.942 63.255 -17.619 1.00 85.03 197 PRO A O 1
ATOM 1403 N N . GLY A 1 198 ? -13.162 64.064 -19.534 1.00 68.44 198 GLY A N 1
ATOM 1404 C CA . GLY A 1 198 ? -13.726 62.927 -20.231 1.00 80.83 198 GLY A CA 1
ATOM 1405 C C . GLY A 1 198 ? -13.063 61.593 -20.513 1.00 83.10 198 GLY A C 1
ATOM 1406 O O . GLY A 1 198 ? -12.670 61.336 -21.656 1.00 89.09 198 GLY A O 1
ATOM 1407 N N . PHE A 1 199 ? -12.951 60.728 -19.511 1.00 59.56 199 PHE A N 1
ATOM 1408 C CA . PHE A 1 199 ? -12.386 59.394 -19.747 1.00 60.88 199 PHE A CA 1
ATOM 1409 C C . PHE A 1 199 ? -11.031 59.245 -20.460 1.00 54.66 199 PHE A C 1
ATOM 1410 O O . PHE A 1 199 ? -10.519 58.133 -20.571 1.00 47.76 199 PHE A O 1
ATOM 1418 N N . ALA A 1 200 ? -10.455 60.331 -20.962 1.00 49.21 200 ALA A N 1
ATOM 1419 C CA . ALA A 1 200 ? -9.144 60.225 -21.581 1.00 49.36 200 ALA A CA 1
ATOM 1420 C C . ALA A 1 200 ? -8.254 59.645 -20.476 1.00 53.86 200 ALA A C 1
ATOM 1421 O O . ALA A 1 200 ? -7.331 58.882 -20.735 1.00 57.54 200 ALA A O 1
ATOM 1423 N N . ARG A 1 201 ? -8.558 60.014 -19.235 1.00 54.60 201 ARG A N 1
ATOM 1424 C CA . ARG A 1 201 ? -7.833 59.526 -18.071 1.00 56.13 201 ARG A CA 1
ATOM 1425 C C . ARG A 1 201 ? -7.914 58.008 -17.973 1.00 57.58 201 ARG A C 1
ATOM 1426 O O . ARG A 1 201 ? -6.911 57.351 -17.715 1.00 58.06 201 ARG A O 1
ATOM 1434 N N . ASP A 1 202 ? -9.109 57.454 -18.167 1.00 58.64 202 ASP A N 1
ATOM 1435 C CA . ASP A 1 202 ? -9.300 55.999 -18.103 1.00 58.74 202 ASP A CA 1
ATOM 1436 C C . ASP A 1 202 ? -8.476 55.278 -19.173 1.00 59.12 202 ASP A C 1
ATOM 1437 O O . ASP A 1 202 ? -7.795 54.291 -18.898 1.00 58.61 202 ASP A O 1
ATOM 1442 N N . ARG A 1 203 ? -8.544 55.773 -20.399 1.00 57.96 203 ARG A N 1
ATOM 1443 C CA . ARG A 1 203 ? -7.789 55.169 -21.478 1.00 57.19 203 ARG A CA 1
ATOM 1444 C C . ARG A 1 203 ? -6.300 55.219 -21.159 1.00 56.92 203 ARG A C 1
ATOM 1445 O O . ARG A 1 203 ? -5.560 54.274 -21.418 1.00 61.35 203 ARG A O 1
ATOM 1453 N N . PHE A 1 204 ? -5.861 56.325 -20.580 1.00 60.75 204 PHE A N 1
ATOM 1454 C CA . PHE A 1 204 ? -4.460 56.460 -20.257 1.00 58.73 204 PHE A CA 1
ATOM 1455 C C . PHE A 1 204 ? -4.032 55.531 -19.135 1.00 60.71 204 PHE A C 1
ATOM 1456 O O . PHE A 1 204 ? -2.933 54.995 -19.154 1.00 70.83 204 PHE A O 1
ATOM 1464 N N . ALA A 1 205 ? -4.897 55.357 -18.147 1.00 67.14 205 ALA A N 1
ATOM 1465 C CA . ALA A 1 205 ? -4.594 54.487 -17.022 1.00 63.48 205 ALA A CA 1
ATOM 1466 C C . ALA A 1 205 ? -4.440 53.064 -17.522 1.00 71.09 205 ALA A C 1
ATOM 1467 O O . ALA A 1 205 ? -3.589 52.313 -17.037 1.00 74.41 205 ALA A O 1
ATOM 1469 N N . ARG A 1 206 ? -5.273 52.694 -18.491 1.00 73.45 206 ARG A N 1
ATOM 1470 C CA . ARG A 1 206 ? -5.219 51.358 -19.068 1.00 75.71 206 ARG A CA 1
ATOM 1471 C C . ARG A 1 206 ? -3.961 51.200 -19.906 1.00 75.32 206 ARG A C 1
ATOM 1472 O O . ARG A 1 206 ? -3.400 50.110 -20.012 1.00 79.64 206 ARG A O 1
ATOM 1480 N N . TYR A 1 207 ? -3.519 52.307 -20.488 1.00 73.91 207 TYR A N 1
ATOM 1481 C CA . TYR A 1 207 ? -2.330 52.333 -21.324 1.00 70.95 207 TYR A CA 1
ATOM 1482 C C . TYR A 1 207 ? -1.079 52.186 -20.472 1.00 73.48 207 TYR A C 1
ATOM 1483 O O . TYR A 1 207 ? -0.073 51.638 -20.915 1.00 75.42 207 TYR A O 1
ATOM 1492 N N . CYS A 1 208 ? -1.147 52.694 -19.248 1.00 78.73 208 CYS A N 1
ATOM 1493 C CA . CYS A 1 208 ? -0.025 52.620 -18.323 1.00 86.09 208 CYS A CA 1
ATOM 1494 C C . CYS A 1 208 ? 0.107 51.228 -17.723 1.00 89.74 208 CYS A C 1
ATOM 1495 O O . CYS A 1 208 ? 1.206 50.801 -17.380 1.00 84.06 208 CYS A O 1
ATOM 1498 N N . ALA A 1 209 ? -1.015 50.526 -17.592 1.00 92.26 209 ALA A N 1
ATOM 1499 C CA . ALA A 1 209 ? -1.007 49.177 -17.034 1.00 95.58 209 ALA A CA 1
ATOM 1500 C C . ALA A 1 209 ? -0.245 48.230 -17.955 1.00 98.77 209 ALA A C 1
ATOM 1501 O O . ALA A 1 209 ? 0.409 47.290 -17.502 1.00 98.60 209 ALA A O 1
ATOM 1503 N N . GLN A 1 210 ? -0.332 48.485 -19.254 1.00 101.49 210 GLN A N 1
ATOM 1504 C CA . GLN A 1 210 ? 0.354 47.655 -20.228 1.00 105.20 210 GLN A CA 1
ATOM 1505 C C . GLN A 1 210 ? 1.865 47.901 -20.201 1.00 103.54 210 GLN A C 1
ATOM 1506 O O . GLN A 1 210 ? 2.641 47.038 -20.597 1.00 103.87 210 GLN A O 1
ATOM 1512 N N . ARG A 1 211 ? 2.281 49.074 -19.727 1.00 105.64 211 ARG A N 1
ATOM 1513 C CA . ARG A 1 211 ? 3.706 49.406 -19.631 1.00 104.88 211 ARG A CA 1
ATOM 1514 C C . ARG A 1 211 ? 4.256 49.130 -18.225 1.00 106.88 211 ARG A C 1
ATOM 1515 O O . ARG A 1 211 ? 5.335 49.609 -17.869 1.00 105.55 211 ARG A O 1
ATOM 1523 N N . GLY A 1 212 ? 3.517 48.357 -17.432 1.00 107.99 212 GLY A N 1
ATOM 1524 C CA . GLY A 1 212 ? 3.955 48.051 -16.079 1.00 108.15 212 GLY A CA 1
ATOM 1525 C C . GLY A 1 212 ? 3.488 49.104 -15.090 1.00 111.91 212 GLY A C 1
ATOM 1526 O O . GLY A 1 212 ? 2.833 48.785 -14.095 1.00 108.47 212 GLY A O 1
ATOM 1527 N N . VAL A 1 213 ? 3.835 50.359 -15.378 1.00 117.09 213 VAL A N 1
ATOM 1528 C CA . VAL A 1 213 ? 3.472 51.527 -14.564 1.00 115.44 213 VAL A CA 1
ATOM 1529 C C . VAL A 1 213 ? 2.046 51.443 -14.002 1.00 113.05 213 VAL A C 1
ATOM 1530 O O . VAL A 1 213 ? 1.073 51.601 -14.742 1.00 107.09 213 VAL A O 1
ATOM 1534 N N . ASN A 1 214 ? 1.921 51.206 -12.697 1.00 113.43 214 ASN A N 1
ATOM 1535 C CA . ASN A 1 214 ? 0.601 51.102 -12.079 1.00 113.26 214 ASN A CA 1
ATOM 1536 C C . ASN A 1 214 ? 0.224 52.372 -11.316 1.00 110.61 214 ASN A C 1
ATOM 1537 O O . ASN A 1 214 ? 1.082 53.047 -10.732 1.00 113.35 214 ASN A O 1
ATOM 1542 N N . VAL A 1 215 ? -1.072 52.680 -11.308 1.00 97.31 215 VAL A N 1
ATOM 1543 C CA . VAL A 1 215 ? -1.565 53.902 -10.685 1.00 85.90 215 VAL A CA 1
ATOM 1544 C C . VAL A 1 215 ? -2.653 53.766 -9.608 1.00 84.96 215 VAL A C 1
ATOM 1545 O O . VAL A 1 215 ? -3.432 52.814 -9.603 1.00 95.81 215 VAL A O 1
ATOM 1549 N N . ILE A 1 216 ? -2.693 54.737 -8.699 1.00 74.78 216 ILE A N 1
ATOM 1550 C CA . ILE A 1 216 ? -3.699 54.799 -7.636 1.00 63.00 216 ILE A CA 1
ATOM 1551 C C . ILE A 1 216 ? -4.888 55.357 -8.400 1.00 67.14 216 ILE A C 1
ATOM 1552 O O . ILE A 1 216 ? -6.041 54.994 -8.205 1.00 61.67 216 ILE A O 1
ATOM 1557 N N . GLY A 1 217 ? -4.511 56.281 -9.275 1.00 78.54 217 GLY A N 1
ATOM 1558 C CA . GLY A 1 217 ? -5.361 57.077 -10.145 1.00 66.89 217 GLY A CA 1
ATOM 1559 C C . GLY A 1 217 ? -6.736 56.880 -10.738 1.00 64.59 217 GLY A C 1
ATOM 1560 O O . GLY A 1 217 ? -7.547 56.025 -10.376 1.00 68.32 217 GLY A O 1
ATOM 1561 N N . SER A 1 218 ? -6.957 57.777 -11.692 1.00 67.54 218 SER A N 1
ATOM 1562 C CA . SER A 1 218 ? -8.167 57.923 -12.484 1.00 63.05 218 SER A CA 1
ATOM 1563 C C . SER A 1 218 ? -9.407 58.298 -11.705 1.00 61.89 218 SER A C 1
ATOM 1564 O O . SER A 1 218 ? -10.151 57.443 -11.214 1.00 54.49 218 SER A O 1
ATOM 1567 N N . PHE A 1 219 ? -9.603 59.608 -11.611 1.00 56.79 219 PHE A N 1
ATOM 1568 C CA . PHE A 1 219 ? -10.730 60.204 -10.928 1.00 53.87 219 PHE A CA 1
ATOM 1569 C C . PHE A 1 219 ? -11.167 61.385 -11.781 1.00 54.83 219 PHE A C 1
ATOM 1570 O O . PHE A 1 219 ? -10.334 62.097 -12.358 1.00 60.29 219 PHE A O 1
ATOM 1578 N N . PRO A 1 220 ? -12.480 61.619 -11.864 1.00 46.83 220 PRO A N 1
ATOM 1579 C CA . PRO A 1 220 ? -13.032 62.721 -12.654 1.00 46.13 220 PRO A CA 1
ATOM 1580 C C . PRO A 1 220 ? -12.652 64.066 -12.070 1.00 45.79 220 PRO A C 1
ATOM 1581 O O . PRO A 1 220 ? -12.379 64.182 -10.880 1.00 56.63 220 PRO A O 1
ATOM 1585 N N . ALA A 1 221 ? -12.635 65.079 -12.923 1.00 52.17 221 ALA A N 1
ATOM 1586 C CA . ALA A 1 221 ? -12.290 66.433 -12.512 1.00 52.19 221 ALA A CA 1
ATOM 1587 C C . ALA A 1 221 ? -12.823 67.380 -13.575 1.00 51.84 221 ALA A C 1
ATOM 1588 O O . ALA A 1 221 ? -12.725 67.107 -14.764 1.00 57.33 221 ALA A O 1
ATOM 1590 N N . ASN A 1 222 ? -13.396 68.488 -13.131 1.00 55.40 222 ASN A N 1
ATOM 1591 C CA . ASN A 1 222 ? -13.981 69.475 -14.025 1.00 54.15 222 ASN A CA 1
ATOM 1592 C C . ASN A 1 222 ? -13.105 69.976 -15.149 1.00 52.41 222 ASN A C 1
ATOM 1593 O O . ASN A 1 222 ? -13.457 69.873 -16.321 1.00 54.11 222 ASN A O 1
ATOM 1598 N N . ARG A 1 223 ? -11.977 70.555 -14.778 1.00 58.70 223 ARG A N 1
ATOM 1599 C CA . ARG A 1 223 ? -11.047 71.099 -15.742 1.00 55.65 223 ARG A CA 1
ATOM 1600 C C . ARG A 1 223 ? -9.751 70.319 -15.676 1.00 54.38 223 ARG A C 1
ATOM 1601 O O . ARG A 1 223 ? -9.698 69.240 -15.096 1.00 54.87 223 ARG A O 1
ATOM 1609 N N . THR A 1 224 ? -8.695 70.880 -16.240 1.00 55.56 224 THR A N 1
ATOM 1610 C CA . THR A 1 224 ? -7.424 70.184 -16.284 1.00 55.57 224 THR A CA 1
ATOM 1611 C C . THR A 1 224 ? -6.279 70.986 -15.639 1.00 57.18 224 THR A C 1
ATOM 1612 O O . THR A 1 224 ? -5.106 70.664 -15.812 1.00 58.80 224 THR A O 1
ATOM 1616 N N . ASP A 1 225 ? -6.646 72.015 -14.880 1.00 65.01 225 ASP A N 1
ATOM 1617 C CA . ASP A 1 225 ? -5.708 72.902 -14.192 1.00 62.79 225 ASP A CA 1
ATOM 1618 C C . ASP A 1 225 ? -5.437 72.512 -12.732 1.00 63.03 225 ASP A C 1
ATOM 1619 O O . ASP A 1 225 ? -5.880 71.463 -12.258 1.00 54.26 225 ASP A O 1
ATOM 1624 N N . SER A 1 226 ? -4.708 73.375 -12.025 1.00 60.79 226 SER A N 1
ATOM 1625 C CA . SER A 1 226 ? -4.371 73.152 -10.621 1.00 49.56 226 SER A CA 1
ATOM 1626 C C . SER A 1 226 ? -5.643 72.979 -9.829 1.00 47.50 226 SER A C 1
ATOM 1627 O O . SER A 1 226 ? -5.720 72.165 -8.915 1.00 52.88 226 SER A O 1
ATOM 1630 N N . GLY A 1 227 ? -6.636 73.777 -10.183 1.00 42.98 227 GLY A N 1
ATOM 1631 C CA . GLY A 1 227 ? -7.902 73.719 -9.490 1.00 49.88 227 GLY A CA 1
ATOM 1632 C C . GLY A 1 227 ? -8.379 72.299 -9.336 1.00 53.50 227 GLY A C 1
ATOM 1633 O O . GLY A 1 227 ? -8.959 71.933 -8.315 1.00 56.70 227 GLY A O 1
ATOM 1634 N N . ALA A 1 228 ? -8.124 71.496 -10.362 1.00 58.95 228 ALA A N 1
ATOM 1635 C CA . ALA A 1 228 ? -8.525 70.103 -10.366 1.00 51.23 228 ALA A CA 1
ATOM 1636 C C . ALA A 1 228 ? -7.820 69.354 -9.253 1.00 54.81 228 ALA A C 1
ATOM 1637 O O . ALA A 1 228 ? -8.435 68.553 -8.552 1.00 59.78 228 ALA A O 1
ATOM 1639 N N . VAL A 1 229 ? -6.529 69.619 -9.081 1.00 50.75 229 VAL A N 1
ATOM 1640 C CA . VAL A 1 229 ? -5.777 68.939 -8.039 1.00 49.99 229 VAL A CA 1
ATOM 1641 C C . VAL A 1 229 ? -6.329 69.259 -6.653 1.00 52.61 229 VAL A C 1
ATOM 1642 O O . VAL A 1 229 ? -6.580 68.351 -5.854 1.00 54.03 229 VAL A O 1
ATOM 1646 N N . TYR A 1 230 ? -6.539 70.541 -6.368 1.00 49.20 230 TYR A N 1
ATOM 1647 C CA . TYR A 1 230 ? -7.075 70.926 -5.067 1.00 48.68 230 TYR A CA 1
ATOM 1648 C C . TYR A 1 230 ? -8.430 70.298 -4.809 1.00 52.79 230 TYR A C 1
ATOM 1649 O O . TYR A 1 230 ? -8.704 69.845 -3.697 1.00 54.21 230 TYR A O 1
ATOM 1658 N N . GLU A 1 231 ? -9.273 70.271 -5.839 1.00 52.27 231 GLU A N 1
ATOM 1659 C CA . GLU A 1 231 ? -10.599 69.688 -5.709 1.00 53.48 231 GLU A CA 1
ATOM 1660 C C . GLU A 1 231 ? -10.493 68.198 -5.447 1.00 58.56 231 GLU A C 1
ATOM 1661 O O . GLU A 1 231 ? -11.322 67.634 -4.731 1.00 62.33 231 GLU A O 1
ATOM 1667 N N . PHE A 1 232 ? -9.475 67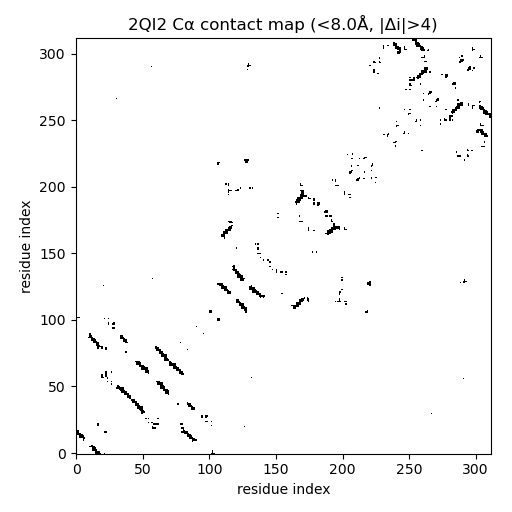.556 -6.015 1.00 54.65 232 PHE A N 1
ATOM 1668 C CA . PHE A 1 232 ? -9.292 66.131 -5.780 1.00 50.11 232 PHE A CA 1
ATOM 1669 C C . PHE A 1 232 ? -8.911 66.003 -4.325 1.00 48.73 232 PHE A C 1
ATOM 1670 O O . PHE A 1 232 ? -9.415 65.135 -3.620 1.00 51.70 232 PHE A O 1
ATOM 1678 N N . ILE A 1 233 ? -8.007 66.872 -3.878 1.00 43.87 233 ILE A N 1
ATOM 1679 C CA . ILE A 1 233 ? -7.564 66.834 -2.489 1.00 54.03 233 ILE A CA 1
ATOM 1680 C C . ILE A 1 233 ? -8.794 66.841 -1.596 1.00 53.76 233 ILE A C 1
ATOM 1681 O O . ILE A 1 233 ? -8.893 66.097 -0.631 1.00 54.94 233 ILE A O 1
ATOM 1686 N N . THR A 1 234 ? -9.743 67.685 -1.963 1.00 60.63 234 THR A N 1
ATOM 1687 C CA . THR A 1 234 ? -10.981 67.860 -1.230 1.00 56.97 234 THR A CA 1
ATOM 1688 C C . THR A 1 234 ? -12.028 66.742 -1.372 1.00 56.71 234 THR A C 1
ATOM 1689 O O . THR A 1 234 ? -12.955 66.660 -0.576 1.00 61.33 234 THR A O 1
ATOM 1693 N N . SER A 1 235 ? -11.889 65.877 -2.367 1.00 56.26 235 SER A N 1
ATOM 1694 C CA . SER A 1 235 ? -12.867 64.807 -2.550 1.00 56.31 235 SER A CA 1
ATOM 1695 C C . SER A 1 235 ? -12.647 63.630 -1.603 1.00 62.87 235 SER A C 1
ATOM 1696 O O . SER A 1 235 ? -11.607 63.522 -0.947 1.00 59.78 235 SER A O 1
ATOM 1699 N N . ALA A 1 236 ? -13.638 62.746 -1.552 1.00 58.28 236 ALA A N 1
ATOM 1700 C CA . ALA A 1 236 ? -13.592 61.570 -0.701 1.00 54.67 236 ALA A CA 1
ATOM 1701 C C . ALA A 1 236 ? -12.336 60.753 -0.944 1.00 59.53 236 ALA A C 1
ATOM 1702 O O . ALA A 1 236 ? -11.664 60.325 -0.006 1.00 58.22 236 ALA A O 1
ATOM 1704 N N . ASP A 1 237 ? -12.033 60.518 -2.210 1.00 58.53 237 ASP A N 1
ATOM 1705 C CA . ASP A 1 237 ? -10.857 59.745 -2.561 1.00 67.23 237 ASP A CA 1
ATOM 1706 C C . ASP A 1 237 ? -9.597 60.497 -2.169 1.00 69.48 237 ASP A C 1
ATOM 1707 O O . ASP A 1 237 ? -8.643 59.904 -1.654 1.00 66.43 237 ASP A O 1
ATOM 1712 N N . GLY A 1 238 ? -9.604 61.808 -2.403 1.00 64.28 238 GLY A N 1
ATOM 1713 C CA . GLY A 1 238 ? -8.461 62.624 -2.046 1.00 55.61 238 GLY A CA 1
ATOM 1714 C C . GLY A 1 238 ? -8.212 62.547 -0.550 1.00 53.79 238 GLY A C 1
ATOM 1715 O O . GLY A 1 238 ? -7.079 62.392 -0.103 1.00 49.71 238 GLY A O 1
ATOM 1716 N N . ALA A 1 239 ? -9.283 62.656 0.228 1.00 55.73 239 ALA A N 1
ATOM 1717 C CA . ALA A 1 239 ? -9.189 62.589 1.679 1.00 55.13 239 ALA A CA 1
ATOM 1718 C C . ALA A 1 239 ? -8.580 61.270 2.146 1.00 60.84 239 ALA A C 1
ATOM 1719 O O . ALA A 1 239 ? -7.613 61.274 2.901 1.00 66.41 239 ALA A O 1
ATOM 1721 N N . LYS A 1 240 ? -9.143 60.146 1.704 1.00 58.94 240 LYS A N 1
ATOM 1722 C CA . LYS A 1 240 ? -8.624 58.836 2.098 1.00 65.74 240 LYS A CA 1
ATOM 1723 C C . LYS A 1 240 ? -7.127 58.777 1.867 1.00 67.73 240 LYS A C 1
ATOM 1724 O O . LYS A 1 240 ? -6.398 58.088 2.582 1.00 72.03 240 LYS A O 1
ATOM 1730 N N . LEU A 1 241 ? -6.674 59.512 0.862 1.00 65.61 241 LEU A N 1
ATOM 1731 C CA . LEU A 1 241 ? -5.273 59.497 0.494 1.00 55.14 241 LEU A CA 1
ATOM 1732 C C . LEU A 1 241 ? -4.322 60.464 1.191 1.00 56.63 241 LEU A C 1
ATOM 1733 O O . LEU A 1 241 ? -3.196 60.087 1.515 1.00 58.84 241 LEU A O 1
ATOM 1738 N N . LEU A 1 242 ? -4.751 61.698 1.429 1.00 58.81 242 LEU A N 1
ATOM 1739 C CA . LEU A 1 242 ? -3.859 62.678 2.049 1.00 61.78 242 LEU A CA 1
ATOM 1740 C C . LEU A 1 242 ? -4.558 63.759 2.870 1.00 61.28 242 LEU A C 1
ATOM 1741 O O . LEU A 1 242 ? -4.183 64.926 2.822 1.00 56.39 242 LEU A O 1
ATOM 1746 N N . SER A 1 243 ? -5.562 63.368 3.639 1.00 65.40 243 SER A N 1
ATOM 1747 C CA . SER A 1 243 ? -6.304 64.323 4.447 1.00 63.68 243 SER A CA 1
ATOM 1748 C C . SER A 1 243 ? -5.512 64.865 5.629 1.00 67.42 243 SER A C 1
ATOM 1749 O O . SER A 1 243 ? -5.950 65.807 6.286 1.00 70.94 243 SER A O 1
ATOM 1752 N N . ASN A 1 244 ? -4.349 64.283 5.900 1.00 68.35 244 ASN A N 1
ATOM 1753 C CA . ASN A 1 244 ? -3.547 64.710 7.044 1.00 74.51 244 ASN A CA 1
ATOM 1754 C C . ASN A 1 244 ? -2.403 65.622 6.656 1.00 71.70 244 ASN A C 1
ATOM 1755 O O . ASN A 1 244 ? -1.833 66.316 7.503 1.00 68.91 244 ASN A O 1
ATOM 1760 N N . GLU A 1 245 ? -2.052 65.605 5.377 1.00 63.70 245 GLU A N 1
ATOM 1761 C CA . GLU A 1 245 ? -0.970 66.443 4.906 1.00 60.18 245 GLU A CA 1
ATOM 1762 C C . GLU A 1 245 ? -1.369 67.915 5.016 1.00 54.93 245 GLU A C 1
ATOM 1763 O O . GLU A 1 245 ? -2.547 68.274 4.925 1.00 42.74 245 GLU A O 1
ATOM 1769 N N . ARG A 1 246 ? -0.379 68.761 5.252 1.00 47.71 246 ARG A N 1
ATOM 1770 C CA . ARG A 1 246 ? -0.613 70.188 5.397 1.00 49.83 246 ARG A CA 1
ATOM 1771 C C . ARG A 1 246 ? -1.542 70.736 4.319 1.00 50.08 246 ARG A C 1
ATOM 1772 O O . ARG A 1 246 ? -2.600 71.285 4.616 1.00 42.79 246 ARG A O 1
ATOM 1780 N N . ILE A 1 247 ? -1.119 70.582 3.067 1.00 52.02 247 ILE A N 1
ATOM 1781 C CA . ILE A 1 247 ? -1.859 71.051 1.907 1.00 52.39 247 ILE A CA 1
ATOM 1782 C C . ILE A 1 247 ? -3.362 70.781 2.079 1.00 52.61 247 ILE A C 1
ATOM 1783 O O . ILE A 1 247 ? -4.187 71.685 1.942 1.00 53.11 247 ILE A O 1
ATOM 1788 N N . ALA A 1 248 ? -3.721 69.548 2.415 1.00 48.20 248 ALA A N 1
ATOM 1789 C CA . ALA A 1 248 ? -5.125 69.197 2.596 1.00 46.01 248 ALA A CA 1
ATOM 1790 C C . ALA A 1 248 ? -5.739 69.912 3.795 1.00 48.12 248 ALA A C 1
ATOM 1791 O O . ALA A 1 248 ? -6.923 70.248 3.787 1.00 50.34 248 ALA A O 1
ATOM 1793 N N . ARG A 1 249 ? -4.934 70.130 4.829 1.00 47.66 249 ARG A N 1
ATOM 1794 C CA . ARG A 1 249 ? -5.410 70.810 6.024 1.00 48.04 249 ARG A CA 1
ATOM 1795 C C . ARG A 1 249 ? -5.624 72.296 5.769 1.00 51.39 249 ARG A C 1
ATOM 1796 O O . ARG A 1 249 ? -6.658 72.853 6.134 1.00 52.72 249 ARG A O 1
ATOM 1804 N N . ASP A 1 250 ? -4.657 72.946 5.133 1.00 53.26 250 ASP A N 1
ATOM 1805 C CA . ASP A 1 250 ? -4.814 74.359 4.840 1.00 58.90 250 ASP A CA 1
ATOM 1806 C C . ASP A 1 250 ? -6.034 74.564 3.949 1.00 56.60 250 ASP A C 1
ATOM 1807 O O . ASP A 1 250 ? -6.759 75.546 4.090 1.00 57.52 250 ASP A O 1
ATOM 1812 N N . LYS A 1 251 ? -6.267 73.628 3.038 1.00 52.20 251 LYS A N 1
ATOM 1813 C CA . LYS A 1 251 ? -7.417 73.725 2.146 1.00 51.18 251 LYS A CA 1
ATOM 1814 C C . LYS A 1 251 ? -8.700 73.675 2.964 1.00 52.39 251 LYS A C 1
ATOM 1815 O O . LYS A 1 251 ? -9.572 74.533 2.844 1.00 47.87 251 LYS A O 1
ATOM 1821 N N . GLU A 1 252 ? -8.791 72.657 3.809 1.00 51.93 252 GLU A N 1
ATOM 1822 C CA . GLU A 1 252 ? -9.959 72.437 4.643 1.00 46.81 252 GLU A CA 1
ATOM 1823 C C . GLU A 1 252 ? -10.381 73.650 5.459 1.00 47.55 252 GLU A C 1
ATOM 1824 O O . GLU A 1 252 ? -11.559 74.018 5.458 1.00 41.88 252 GLU A O 1
ATOM 1830 N N . ILE A 1 253 ? -9.433 74.287 6.141 1.00 45.26 253 ILE A N 1
ATOM 1831 C CA . ILE A 1 253 ? -9.789 75.418 6.987 1.00 47.40 253 ILE A CA 1
ATOM 1832 C C . ILE A 1 253 ? -10.122 76.671 6.203 1.00 51.89 253 ILE A C 1
ATOM 1833 O O . ILE A 1 253 ? -11.103 77.354 6.508 1.00 48.22 253 ILE A O 1
ATOM 1838 N N . VAL A 1 254 ? -9.321 76.975 5.188 1.00 48.57 254 VAL A N 1
ATOM 1839 C CA . VAL A 1 254 ? -9.569 78.168 4.402 1.00 46.67 254 VAL A CA 1
ATOM 1840 C C . VAL A 1 254 ? -10.914 78.089 3.704 1.00 45.81 254 VAL A C 1
ATOM 1841 O O . VAL A 1 254 ? -11.548 79.110 3.459 1.00 49.97 254 VAL A O 1
ATOM 1845 N N . ASP A 1 255 ? -11.348 76.876 3.385 1.00 42.17 255 ASP A N 1
ATOM 1846 C CA . ASP A 1 255 ? -12.645 76.695 2.753 1.00 50.63 255 ASP A CA 1
ATOM 1847 C C . ASP A 1 255 ? -13.699 77.032 3.800 1.00 50.58 255 ASP A C 1
ATOM 1848 O O . ASP A 1 255 ? -14.661 77.741 3.523 1.00 50.47 255 ASP A O 1
ATOM 1853 N N . GLU A 1 256 ? -13.520 76.522 5.011 1.00 49.56 256 GLU A N 1
ATOM 1854 C CA . GLU A 1 256 ? -14.463 76.822 6.071 1.00 53.10 256 GLU A CA 1
ATOM 1855 C C . GLU A 1 256 ? -14.584 78.327 6.200 1.00 55.19 256 GLU A C 1
ATOM 1856 O O . GLU A 1 256 ? -15.685 78.865 6.327 1.00 54.71 256 GLU A O 1
ATOM 1862 N N . PHE A 1 257 ? -13.443 79.006 6.177 1.00 48.36 257 PHE A N 1
ATOM 1863 C CA . PHE A 1 257 ? -13.436 80.452 6.293 1.00 49.29 257 PHE A CA 1
ATOM 1864 C C . PHE A 1 257 ? -14.214 81.099 5.141 1.00 55.16 257 PHE A C 1
ATOM 1865 O O . PHE A 1 257 ? -15.041 81.987 5.356 1.00 44.31 257 PHE A O 1
ATOM 1873 N N . LEU A 1 258 ? -13.937 80.659 3.916 1.00 54.69 258 LEU A N 1
ATOM 1874 C CA . LEU A 1 258 ? -14.621 81.196 2.754 1.00 50.26 258 LEU A CA 1
ATOM 1875 C C . LEU A 1 258 ? -16.134 81.034 2.902 1.00 54.99 258 LEU A C 1
ATOM 1876 O O . LEU A 1 258 ? -16.899 81.959 2.631 1.00 58.08 258 LEU A O 1
ATOM 1881 N N . VAL A 1 259 ? -16.566 79.862 3.343 1.00 51.94 259 VAL A N 1
ATOM 1882 C CA . VAL A 1 259 ? -17.984 79.627 3.557 1.00 51.10 259 VAL A CA 1
ATOM 1883 C C . VAL A 1 259 ? -18.452 80.539 4.681 1.00 48.13 259 VAL A C 1
ATOM 1884 O O . VAL A 1 259 ? -19.569 81.054 4.661 1.00 40.93 259 VAL A O 1
ATOM 1888 N N . ALA A 1 260 ? -17.583 80.737 5.663 1.00 49.90 260 ALA A N 1
ATOM 1889 C CA . ALA A 1 260 ? -17.900 81.589 6.801 1.00 55.61 260 ALA A CA 1
ATOM 1890 C C . ALA A 1 260 ? -18.228 83.002 6.353 1.00 56.21 260 ALA A C 1
ATOM 1891 O O . ALA A 1 260 ? -19.284 83.529 6.679 1.00 48.53 260 ALA A O 1
ATOM 1893 N N . VAL A 1 261 ? -17.301 83.605 5.613 1.00 60.72 261 VAL A N 1
ATOM 1894 C CA . VAL A 1 261 ? -17.461 84.965 5.116 1.00 50.40 261 VAL A CA 1
ATOM 1895 C C . VAL A 1 261 ? -18.711 85.103 4.271 1.00 49.53 261 VAL A C 1
ATOM 1896 O O . VAL A 1 261 ? -19.383 86.128 4.318 1.00 53.03 261 VAL A O 1
ATOM 1900 N N . LYS A 1 262 ? -19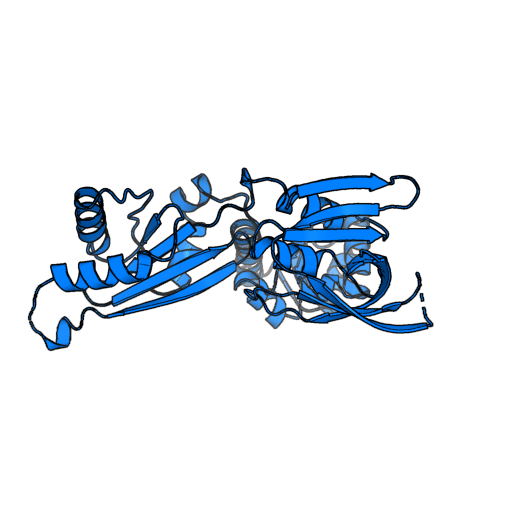.031 84.083 3.489 1.00 40.71 262 LYS A N 1
ATOM 1901 C CA . LYS A 1 262 ? -20.217 84.192 2.658 1.00 49.38 262 LYS A CA 1
ATOM 1902 C C . LYS A 1 262 ? -21.448 84.268 3.540 1.00 49.70 262 LYS A C 1
ATOM 1903 O O . LYS A 1 262 ? -22.364 85.047 3.288 1.00 52.27 262 LYS A O 1
ATOM 1909 N N . LYS A 1 263 ? -21.450 83.459 4.591 1.00 61.24 263 LYS A N 1
ATOM 1910 C CA . LYS A 1 263 ? -22.565 83.393 5.526 1.00 61.48 263 LYS A CA 1
ATOM 1911 C C . LYS A 1 263 ? -22.500 84.455 6.626 1.00 62.65 263 LYS A C 1
ATOM 1912 O O . LYS A 1 263 ? -23.128 84.317 7.673 1.00 63.06 263 LYS A O 1
ATOM 1918 N N . ASP A 1 264 ? -21.727 85.508 6.382 1.00 63.59 264 ASP A N 1
ATOM 1919 C CA . ASP A 1 264 ? -21.598 86.611 7.327 1.00 63.89 264 ASP A CA 1
ATOM 1920 C C . ASP A 1 264 ? -21.126 86.283 8.741 1.00 65.84 264 ASP A C 1
ATOM 1921 O O . ASP A 1 264 ? -21.585 86.894 9.702 1.00 63.62 264 ASP A O 1
ATOM 1926 N N . MET A 1 265 ? -20.230 85.322 8.843 1.00 66.62 265 MET A N 1
ATOM 1927 C CA . MET A 1 265 ? -19.691 84.880 10.127 1.00 64.06 265 MET A CA 1
ATOM 1928 C C . MET A 1 265 ? -18.166 84.861 10.094 1.00 63.40 265 MET A C 1
ATOM 1929 O O . MET A 1 265 ? -17.529 84.181 10.901 1.00 60.22 265 MET A O 1
ATOM 1934 N N . GLY A 1 266 ? -17.585 85.637 9.156 1.00 61.18 266 GLY A N 1
ATOM 1935 C CA . GLY A 1 266 ? -16.146 85.629 9.008 1.00 60.52 266 GLY A CA 1
ATOM 1936 C C . GLY A 1 266 ? -15.550 86.981 9.299 1.00 56.48 266 GLY A C 1
ATOM 1937 O O . GLY A 1 266 ? -16.252 87.985 9.298 1.00 57.52 266 GLY A O 1
ATOM 1938 N N . VAL A 1 267 ? -14.248 87.006 9.544 1.00 58.12 267 VAL A N 1
ATOM 1939 C CA . VAL A 1 267 ? -13.554 88.245 9.841 1.00 57.80 267 VAL A CA 1
ATOM 1940 C C . VAL A 1 267 ? -12.194 88.182 9.151 1.00 59.13 267 VAL A C 1
ATOM 1941 O O . VAL A 1 267 ? -11.563 87.127 9.113 1.00 60.24 267 VAL A O 1
ATOM 1945 N N . TYR A 1 268 ? -11.758 89.300 8.581 1.00 60.45 268 TYR A N 1
ATOM 1946 C CA . TYR A 1 268 ? -10.470 89.349 7.897 1.00 64.76 268 TYR A CA 1
ATOM 1947 C C . TYR A 1 268 ? -9.729 90.648 8.182 1.00 67.81 268 TYR A C 1
ATOM 1948 O O . TYR A 1 268 ? -10.329 91.633 8.611 1.00 68.29 268 TYR A O 1
ATOM 1957 N N . GLY A 1 269 ? -8.419 90.637 7.951 1.00 71.69 269 GLY A N 1
ATOM 1958 C CA . GLY A 1 269 ? -7.606 91.815 8.199 1.00 70.61 269 GLY A CA 1
ATOM 1959 C C . GLY A 1 269 ? -7.026 91.786 9.599 1.00 69.08 269 GLY A C 1
ATOM 1960 O O . GLY A 1 269 ? -7.685 91.330 10.527 1.00 70.62 269 GLY A O 1
ATOM 1961 N N . ARG A 1 270 ? -5.800 92.279 9.756 1.00 70.83 270 ARG A N 1
ATOM 1962 C CA . ARG A 1 270 ? -5.136 92.290 11.056 1.00 73.48 270 ARG A CA 1
ATOM 1963 C C . ARG A 1 270 ? -5.986 92.915 12.158 1.00 78.75 270 ARG A C 1
ATOM 1964 O O . ARG A 1 270 ? -6.327 92.257 13.138 1.00 77.79 270 ARG A O 1
ATOM 1972 N N . ASP A 1 271 ? -6.325 94.189 11.998 1.00 86.89 271 ASP A N 1
ATOM 1973 C CA . ASP A 1 271 ? -7.119 94.903 12.997 1.00 87.92 271 ASP A CA 1
ATOM 1974 C C . ASP A 1 271 ? -8.410 94.199 13.396 1.00 84.41 271 ASP A C 1
ATOM 1975 O O . ASP A 1 271 ? -8.565 93.758 14.536 1.00 80.41 271 ASP A O 1
ATOM 1980 N N . GLN A 1 272 ? -9.335 94.111 12.449 1.00 83.71 272 GLN A N 1
ATOM 1981 C CA . GLN A 1 272 ? -10.631 93.478 12.664 1.00 84.40 272 GLN A CA 1
ATOM 1982 C C . GLN A 1 272 ? -10.520 92.108 13.338 1.00 81.36 272 GLN A C 1
ATOM 1983 O O . GLN A 1 272 ? -11.266 91.812 14.274 1.00 76.67 272 GLN A O 1
ATOM 1989 N N . THR A 1 273 ? -9.587 91.283 12.863 1.00 75.87 273 THR A N 1
ATOM 1990 C CA . THR A 1 273 ? -9.375 89.942 13.408 1.00 69.53 273 THR A CA 1
ATOM 1991 C C . THR A 1 273 ? -8.833 89.978 14.832 1.00 69.09 273 THR A C 1
ATOM 1992 O O . THR A 1 273 ? -9.401 89.366 15.737 1.00 69.98 273 THR A O 1
ATOM 1996 N N . GLU A 1 274 ? -7.725 90.685 15.026 1.00 71.11 274 GLU A N 1
ATOM 1997 C CA . GLU A 1 274 ? -7.116 90.809 16.348 1.00 72.12 274 GLU A CA 1
ATOM 1998 C C . GLU A 1 274 ? -8.221 91.271 17.286 1.00 71.06 274 GLU A C 1
ATOM 1999 O O . GLU A 1 274 ? -8.3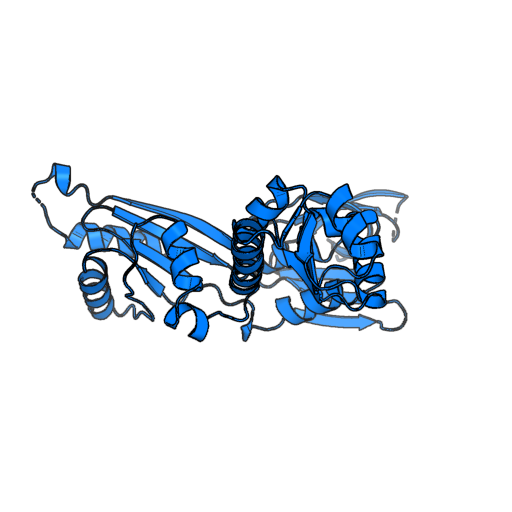93 90.758 18.392 1.00 59.49 274 GLU A O 1
ATOM 2005 N N . SER A 1 275 ? -8.967 92.256 16.809 1.00 68.75 275 SER A N 1
ATOM 2006 C CA . SER A 1 275 ? -10.064 92.834 17.554 1.00 73.08 275 SER A CA 1
ATOM 2007 C C . SER A 1 275 ? -11.039 91.772 18.067 1.00 71.02 275 SER A C 1
ATOM 2008 O O . SER A 1 275 ? -11.289 91.678 19.267 1.00 65.32 275 SER A O 1
ATOM 2011 N N . ALA A 1 276 ? -11.585 90.976 17.151 1.00 72.54 276 ALA A N 1
ATOM 2012 C CA . ALA A 1 276 ? -12.541 89.929 17.502 1.00 68.33 276 ALA A CA 1
ATOM 2013 C C . ALA A 1 276 ? -11.882 88.843 18.333 1.00 68.27 276 ALA A C 1
ATOM 2014 O O . ALA A 1 276 ? -12.540 88.152 19.114 1.00 62.52 276 ALA A O 1
ATOM 2016 N N . LEU A 1 277 ? -10.577 88.687 18.157 1.00 62.81 277 LEU A N 1
ATOM 2017 C CA . LEU A 1 277 ? -9.857 87.691 18.918 1.00 61.08 277 LEU A CA 1
ATOM 2018 C C . LEU A 1 277 ? -9.916 88.134 20.372 1.00 68.75 277 LEU A C 1
ATOM 2019 O O . LEU A 1 277 ? -10.472 87.437 21.214 1.00 75.75 277 LEU A O 1
ATOM 2024 N N . GLN A 1 278 ? -9.359 89.314 20.644 1.00 80.54 278 GLN A N 1
ATOM 2025 C CA . GLN A 1 278 ? -9.306 89.893 21.989 1.00 84.95 278 GLN A CA 1
ATOM 2026 C C . GLN A 1 278 ? -10.586 89.719 22.795 1.00 81.84 278 GLN A C 1
ATOM 2027 O O . GLN A 1 278 ? -10.528 89.469 23.998 1.00 87.73 278 GLN A O 1
ATOM 2033 N N . MET A 1 279 ? -11.747 89.849 22.119 1.00 72.48 279 MET A N 1
ATOM 2034 C CA . MET A 1 279 ? -13.024 89.715 22.822 1.00 64.33 279 MET A CA 1
ATOM 2035 C C . MET A 1 279 ? -13.613 88.317 22.799 1.00 62.44 279 MET A C 1
ATOM 2036 O O . MET A 1 279 ? -14.823 88.160 22.906 1.00 67.67 279 MET A O 1
ATOM 2041 N N . GLY A 1 280 ? -12.741 87.335 22.702 1.00 69.33 280 GLY A N 1
ATOM 2042 C CA . GLY A 1 280 ? -13.169 85.948 22.624 1.00 64.97 280 GLY A CA 1
ATOM 2043 C C . GLY A 1 280 ? -14.396 85.729 21.765 1.00 68.82 280 GLY A C 1
ATOM 2044 O O . GLY A 1 280 ? -15.250 84.905 22.085 1.00 62.67 280 GLY A O 1
ATOM 2045 N N . ALA A 1 281 ? -14.482 86.462 20.662 1.00 68.91 281 ALA A N 1
ATOM 2046 C CA . ALA A 1 281 ? -15.631 86.359 19.781 1.00 61.33 281 ALA A CA 1
ATOM 2047 C C . ALA A 1 281 ? -15.400 85.444 18.596 1.00 65.70 281 ALA A C 1
ATOM 2048 O O . ALA A 1 281 ? -16.302 85.256 17.780 1.00 66.59 281 ALA A O 1
ATOM 2050 N N . LEU A 1 282 ? -14.208 84.869 18.482 1.00 60.83 282 LEU A N 1
ATOM 2051 C CA . LEU A 1 282 ? -13.974 83.989 17.352 1.00 62.23 282 LEU A CA 1
ATOM 2052 C C . LEU A 1 282 ? -13.499 82.592 17.746 1.00 54.00 282 LEU A C 1
ATOM 2053 O O . LEU A 1 282 ? -12.692 82.428 18.649 1.00 53.74 282 LEU A O 1
ATOM 2058 N N . SER A 1 283 ? -14.038 81.589 17.061 1.00 55.21 283 SER A N 1
ATOM 2059 C CA . SER A 1 283 ? -13.728 80.190 17.325 1.00 60.01 283 SER A CA 1
ATOM 2060 C C . SER A 1 283 ? -12.491 79.670 16.600 1.00 64.16 283 SER A C 1
ATOM 2061 O O . SER A 1 283 ? -11.905 78.656 17.004 1.00 54.02 283 SER A O 1
ATOM 2064 N N . ASP A 1 284 ? -12.099 80.354 15.530 1.00 62.85 284 ASP A N 1
ATOM 2065 C CA . ASP A 1 284 ? -10.938 79.933 14.758 1.00 62.77 284 ASP A CA 1
ATOM 2066 C C . ASP A 1 284 ? -10.118 81.117 14.288 1.00 60.85 284 ASP A C 1
ATOM 2067 O O . ASP A 1 284 ? -10.648 82.049 13.681 1.00 60.87 284 ASP A O 1
ATOM 2072 N N . LEU A 1 285 ? -8.820 81.072 14.569 1.00 58.30 285 LEU A N 1
ATOM 2073 C CA . LEU A 1 285 ? -7.918 82.132 14.158 1.00 51.51 285 LEU A CA 1
ATOM 2074 C C . LEU A 1 285 ? -7.048 81.596 13.037 1.00 53.90 285 LEU A C 1
ATOM 2075 O O . LEU A 1 285 ? -6.280 80.661 13.244 1.00 56.31 285 LEU A O 1
ATOM 2080 N N . ILE A 1 286 ? -7.180 82.172 11.847 1.00 49.44 286 ILE A N 1
ATOM 2081 C CA . ILE A 1 286 ? -6.363 81.743 10.722 1.00 52.83 286 ILE A CA 1
ATOM 2082 C C . ILE A 1 286 ? -5.371 82.839 10.341 1.00 54.19 286 ILE A C 1
ATOM 2083 O O . ILE A 1 286 ? -5.770 83.941 9.959 1.00 59.07 286 ILE A O 1
ATOM 2088 N N . ILE A 1 287 ? -4.082 82.546 10.460 1.00 44.21 287 ILE A N 1
ATOM 2089 C CA . ILE A 1 287 ? -3.066 83.503 10.064 1.00 45.39 287 ILE A CA 1
ATOM 2090 C C . ILE A 1 287 ? -2.125 82.783 9.113 1.00 49.47 287 ILE A C 1
ATOM 2091 O O . ILE A 1 287 ? -2.135 81.554 9.024 1.00 55.53 287 ILE A O 1
ATOM 2096 N N . THR A 1 288 ? -1.305 83.545 8.407 1.00 51.42 288 THR A N 1
ATOM 2097 C CA . THR A 1 288 ? -0.416 82.947 7.443 1.00 47.74 288 THR A CA 1
ATOM 2098 C C . THR A 1 288 ? 0.962 82.609 7.924 1.00 58.28 288 THR A C 1
ATOM 2099 O O . THR A 1 288 ? 1.436 83.061 8.968 1.00 52.15 288 THR A O 1
ATOM 2103 N N . ASP A 1 289 ? 1.577 81.793 7.083 1.00 71.00 289 ASP A N 1
ATOM 2104 C CA . ASP A 1 289 ? 2.932 81.291 7.168 1.00 64.27 289 ASP A CA 1
ATOM 2105 C C . ASP A 1 289 ? 3.795 82.501 7.533 1.00 67.83 289 ASP A C 1
ATOM 2106 O O . ASP A 1 289 ? 4.534 82.512 8.515 1.00 59.48 289 ASP A O 1
ATOM 2111 N N . GLU A 1 290 ? 3.664 83.525 6.699 1.00 69.98 290 GLU A N 1
ATOM 2112 C CA . GLU A 1 290 ? 4.385 84.775 6.826 1.00 66.16 290 GLU A CA 1
ATOM 2113 C C . GLU A 1 290 ? 4.096 85.518 8.120 1.00 65.59 290 GLU A C 1
ATOM 2114 O O . GLU A 1 290 ? 5.007 85.867 8.862 1.00 71.41 290 GLU A O 1
ATOM 2120 N N . MET A 1 291 ? 2.834 85.810 8.419 1.00 67.40 291 MET A N 1
ATOM 2121 C CA . MET A 1 291 ? 2.519 86.553 9.637 1.00 63.47 291 MET A CA 1
ATOM 2122 C C . MET A 1 291 ? 2.891 85.829 10.923 1.00 62.89 291 MET A C 1
ATOM 2123 O O . MET A 1 291 ? 2.965 86.445 11.980 1.00 69.36 291 MET A O 1
ATOM 2128 N N . PHE A 1 292 ? 3.081 84.507 10.849 1.00 63.81 292 PHE A N 1
ATOM 2129 C CA . PHE A 1 292 ? 3.512 83.784 12.041 1.00 64.77 292 PHE A CA 1
ATOM 2130 C C . PHE A 1 292 ? 4.955 84.115 12.398 1.00 65.08 292 PHE A C 1
ATOM 2131 O O . PHE A 1 292 ? 5.351 84.009 13.559 1.00 68.35 292 PHE A O 1
ATOM 2139 N N . ARG A 1 293 ? 5.742 84.504 11.398 1.00 63.09 293 ARG A N 1
ATOM 2140 C CA . ARG A 1 293 ? 7.135 84.880 11.628 1.00 64.69 293 ARG A CA 1
ATOM 2141 C C . ARG A 1 293 ? 7.125 86.328 12.127 1.00 67.44 293 ARG A C 1
ATOM 2142 O O . ARG A 1 293 ? 8.163 86.940 12.366 1.00 75.47 293 ARG A O 1
ATOM 2150 N N . THR A 1 294 ? 5.919 86.851 12.293 1.00 71.36 294 THR A N 1
ATOM 2151 C CA . THR A 1 294 ? 5.692 88.211 12.748 1.00 68.02 294 THR A CA 1
ATOM 2152 C C . THR A 1 294 ? 5.355 88.276 14.234 1.00 74.09 294 THR A C 1
ATOM 2153 O O . THR A 1 294 ? 4.736 87.367 14.788 1.00 78.27 294 THR A O 1
ATOM 2157 N N . GLU A 1 295 ? 5.757 89.365 14.878 1.00 79.12 295 GLU A N 1
ATOM 2158 C CA . GLU A 1 295 ? 5.504 89.516 16.296 1.00 77.67 295 GLU A CA 1
ATOM 2159 C C . GLU A 1 295 ? 4.018 89.533 16.626 1.00 78.23 295 GLU A C 1
ATOM 2160 O O . GLU A 1 295 ? 3.607 88.920 17.607 1.00 79.48 295 GLU A O 1
ATOM 2166 N N . ASP A 1 296 ? 3.208 90.233 15.830 1.00 72.79 296 ASP A N 1
ATOM 2167 C CA . ASP A 1 296 ? 1.772 90.250 16.106 1.00 80.52 296 ASP A CA 1
ATOM 2168 C C . ASP A 1 296 ? 1.324 88.810 15.932 1.00 76.88 296 ASP A C 1
ATOM 2169 O O . ASP A 1 296 ? 0.491 88.306 16.687 1.00 77.69 296 ASP A O 1
ATOM 2174 N N . GLY A 1 297 ? 1.894 88.151 14.929 1.00 70.96 297 GLY A N 1
ATOM 2175 C CA . GLY A 1 297 ? 1.553 86.766 14.675 1.00 72.21 297 GLY A CA 1
ATOM 2176 C C . GLY A 1 297 ? 1.660 85.948 15.945 1.00 73.08 297 GLY A C 1
ATOM 2177 O O . GLY A 1 297 ? 0.664 85.418 16.445 1.00 71.94 297 GLY A O 1
ATOM 2178 N N . ARG A 1 298 ? 2.873 85.855 16.477 1.00 73.00 298 ARG A N 1
ATOM 2179 C CA . ARG A 1 298 ? 3.110 85.094 17.698 1.00 73.98 298 ARG A CA 1
ATOM 2180 C C . ARG A 1 298 ? 2.263 85.606 18.860 1.00 72.12 298 ARG A C 1
ATOM 2181 O O . ARG A 1 298 ? 1.781 84.832 19.692 1.00 65.00 298 ARG A O 1
ATOM 2189 N N . ARG A 1 299 ? 2.081 86.919 18.903 1.00 71.98 299 ARG A N 1
ATOM 2190 C CA . ARG A 1 299 ? 1.310 87.543 19.961 1.00 81.20 299 ARG A CA 1
ATOM 2191 C C . ARG A 1 299 ? -0.117 87.008 19.960 1.00 84.10 299 ARG A C 1
ATOM 2192 O O . ARG A 1 299 ? -0.608 86.511 20.975 1.00 84.82 299 ARG A O 1
ATOM 2200 N N . SER A 1 300 ? -0.774 87.093 18.807 1.00 84.7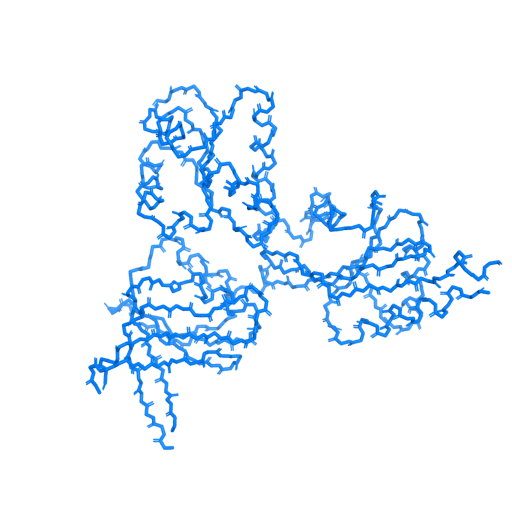1 300 SER A N 1
ATOM 2201 C CA . SER A 1 300 ? -2.152 86.632 18.675 1.00 76.86 300 SER A CA 1
ATOM 2202 C C . SER A 1 300 ? -2.330 85.134 18.912 1.00 71.24 300 SER A C 1
ATOM 2203 O O . SER A 1 300 ? -3.388 84.706 19.376 1.00 69.90 300 SER A O 1
ATOM 2206 N N . LEU A 1 301 ? -1.316 84.331 18.600 1.00 65.98 301 LEU A N 1
ATOM 2207 C CA . LEU A 1 301 ? -1.445 82.898 18.833 1.00 70.13 301 LEU A CA 1
ATOM 2208 C C . LEU A 1 301 ? -1.653 82.606 20.318 1.00 72.74 301 LEU A C 1
ATOM 2209 O O . LEU A 1 301 ? -2.513 81.802 20.683 1.00 71.59 301 LEU A O 1
ATOM 2214 N N . SER A 1 302 ? -0.878 83.265 21.175 1.00 72.76 302 SER A N 1
ATOM 2215 C CA . SER A 1 302 ? -1.012 83.054 22.614 1.00 76.36 302 SER A CA 1
ATOM 2216 C C . SER A 1 302 ? -2.356 83.589 23.104 1.00 77.05 302 SER A C 1
ATOM 2217 O O . SER A 1 302 ? -3.061 82.917 23.871 1.00 74.49 302 SER A O 1
ATOM 2220 N N . ILE A 1 303 ? -2.708 84.795 22.662 1.00 65.85 303 ILE A N 1
ATOM 2221 C CA . ILE A 1 303 ? -3.986 85.394 23.034 1.00 68.17 303 ILE A CA 1
ATOM 2222 C C . ILE A 1 303 ? -5.057 84.348 22.731 1.00 76.44 303 ILE A C 1
ATOM 2223 O O . ILE A 1 303 ? -5.952 84.087 23.543 1.00 70.75 303 ILE A O 1
ATOM 2228 N N . ALA A 1 304 ? -4.937 83.756 21.544 1.00 77.23 304 ALA A N 1
ATOM 2229 C CA . ALA A 1 304 ? -5.851 82.730 21.069 1.00 72.09 304 ALA A CA 1
ATOM 2230 C C . ALA A 1 304 ? -5.953 81.574 22.050 1.00 72.22 304 ALA A C 1
ATOM 2231 O O . ALA A 1 304 ? -7.042 81.052 22.287 1.00 66.70 304 ALA A O 1
ATOM 2233 N N . GLN A 1 305 ? -4.821 81.167 22.617 1.00 72.30 305 GLN A N 1
ATOM 2234 C CA . GLN A 1 305 ? -4.837 80.070 23.569 1.00 76.90 305 GLN A CA 1
ATOM 2235 C C . GLN A 1 305 ? -5.572 80.506 24.829 1.00 73.87 305 GLN A C 1
ATOM 2236 O O . GLN A 1 305 ? -6.359 79.749 25.395 1.00 67.86 305 GLN A O 1
ATOM 2242 N N . THR A 1 306 ? -5.311 81.733 25.262 1.00 71.71 306 THR A N 1
ATOM 2243 C CA . THR A 1 306 ? -5.965 82.270 26.446 1.00 70.77 306 THR A CA 1
ATOM 2244 C C . THR A 1 306 ? -7.468 82.233 26.235 1.00 67.80 306 THR A C 1
ATOM 2245 O O . THR A 1 306 ? -8.202 81.606 26.994 1.00 71.99 306 THR A O 1
ATOM 2249 N N . VAL A 1 307 ? -7.903 82.921 25.185 1.00 68.19 307 VAL A N 1
ATOM 2250 C CA . VAL A 1 307 ? -9.309 83.048 24.822 1.00 66.76 307 VAL A CA 1
ATOM 2251 C C . VAL A 1 307 ? -10.053 81.751 24.490 1.00 65.28 307 VAL A C 1
ATOM 2252 O O . VAL A 1 307 ? -11.286 81.718 24.519 1.00 65.43 307 VAL A O 1
ATOM 2256 N N . GLY A 1 308 ? -9.317 80.685 24.190 1.00 66.36 308 GLY A N 1
ATOM 2257 C CA . GLY A 1 308 ? -9.954 79.412 23.878 1.00 64.96 308 GLY A CA 1
ATOM 2258 C C . GLY A 1 308 ? -10.283 79.245 22.405 1.00 65.26 308 GLY A C 1
ATOM 2259 O O . GLY A 1 308 ? -11.196 78.507 22.042 1.00 66.51 308 GLY A O 1
ATOM 2260 N N . THR A 1 309 ? -9.509 79.916 21.559 1.00 61.43 309 THR A N 1
ATOM 2261 C CA . THR A 1 309 ? -9.701 79.896 20.113 1.00 55.01 309 THR A CA 1
ATOM 2262 C C . THR A 1 309 ? -8.742 78.964 19.363 1.00 55.43 309 THR A C 1
ATOM 2263 O O . THR A 1 309 ? -7.530 79.018 19.574 1.00 46.75 309 THR A O 1
ATOM 2267 N N . ARG A 1 310 ? -9.285 78.120 18.482 1.00 57.54 310 ARG A N 1
ATOM 2268 C CA . ARG A 1 310 ? -8.448 77.212 17.698 1.00 63.72 310 ARG A CA 1
ATOM 2269 C C . ARG A 1 310 ? -7.511 78.021 16.807 1.00 64.53 310 ARG A C 1
ATOM 2270 O O . ARG A 1 310 ? -7.869 79.089 16.304 1.00 61.80 310 ARG A O 1
ATOM 2278 N N . ILE A 1 311 ? -6.308 77.487 16.624 1.00 64.08 311 ILE A N 1
ATOM 2279 C CA . ILE A 1 311 ? -5.255 78.120 15.838 1.00 56.72 311 ILE A CA 1
ATOM 2280 C C . ILE A 1 311 ? -5.016 77.394 14.518 1.00 55.17 311 ILE A C 1
ATOM 2281 O O . ILE A 1 311 ? -5.144 76.171 14.446 1.00 56.05 311 ILE A O 1
ATOM 2286 N N . HIS A 1 312 ? -4.672 78.147 13.477 1.00 47.74 312 HIS A N 1
ATOM 2287 C CA . HIS A 1 312 ? -4.422 77.565 12.160 1.00 50.33 312 HIS A CA 1
ATOM 2288 C C . HIS A 1 312 ? -3.366 78.383 11.421 1.00 54.73 312 HIS A C 1
ATOM 2289 O O . HIS A 1 312 ? -3.571 79.561 11.131 1.00 56.69 312 HIS A O 1
ATOM 2296 N N . ILE A 1 313 ? -2.227 77.775 11.123 1.00 54.92 313 ILE A N 1
ATOM 2297 C CA . ILE A 1 313 ? -1.201 78.500 10.387 1.00 49.68 313 ILE A CA 1
ATOM 2298 C C . ILE A 1 313 ? -1.224 78.008 8.960 1.00 53.47 313 ILE A C 1
ATOM 2299 O O . ILE A 1 313 ? -0.757 76.914 8.651 1.00 46.86 313 ILE A O 1
ATOM 2304 N N . VAL A 1 314 ? -1.772 78.829 8.085 1.00 60.21 314 VAL A N 1
ATOM 2305 C CA . VAL A 1 314 ? -1.865 78.479 6.680 1.00 57.36 314 VAL A CA 1
ATOM 2306 C C . VAL A 1 314 ? -0.609 78.949 5.933 1.00 55.79 314 VAL A C 1
ATOM 2307 O O . VAL A 1 314 ? -0.139 80.058 6.150 1.00 62.92 314 VAL A O 1
ATOM 2311 N N . SER A 1 315 ? -0.069 78.103 5.061 1.00 50.33 315 SER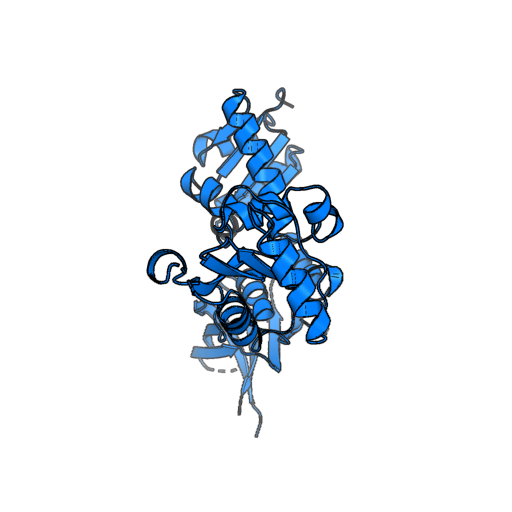 A N 1
ATOM 2312 C CA . SER A 1 315 ? 1.152 78.422 4.315 1.00 54.36 315 SER A CA 1
ATOM 2313 C C . SER A 1 315 ? 0.951 79.075 2.953 1.00 58.20 315 SER A C 1
ATOM 2314 O O . SER A 1 315 ? 0.170 78.601 2.130 1.00 63.98 315 SER A O 1
ATOM 2317 N N . VAL A 1 316 ? 1.688 80.151 2.704 1.00 59.67 316 VAL A N 1
ATOM 2318 C CA . VAL A 1 316 ? 1.573 80.855 1.437 1.00 56.96 316 VAL A CA 1
ATOM 2319 C C . VAL A 1 316 ? 2.148 80.026 0.300 1.00 60.54 316 VAL A C 1
ATOM 2320 O O . VAL A 1 316 ? 2.167 80.462 -0.852 1.00 58.39 316 VAL A O 1
ATOM 2324 N N . SER A 1 317 ? 2.616 78.826 0.621 1.00 62.41 317 SER A N 1
ATOM 2325 C CA . SER A 1 317 ? 3.164 77.952 -0.406 1.00 61.94 317 SER A CA 1
ATOM 2326 C C . SER A 1 317 ? 2.068 77.221 -1.190 1.00 60.92 317 SER A C 1
ATOM 2327 O O . SER A 1 317 ? 2.363 76.524 -2.162 1.00 60.85 317 SER A O 1
ATOM 2330 N N . ASN A 1 318 ? 0.815 77.361 -0.755 1.00 47.03 318 ASN A N 1
ATOM 2331 C CA . ASN A 1 318 ? -0.312 76.762 -1.468 1.00 51.52 318 ASN A CA 1
ATOM 2332 C C . ASN A 1 318 ? -1.386 77.832 -1.664 1.00 50.61 318 ASN A C 1
ATOM 2333 O O . ASN A 1 318 ? -1.372 78.857 -0.989 1.00 48.76 318 ASN A O 1
ATOM 2338 N N . ASP A 1 319 ? -2.311 77.599 -2.589 1.00 48.89 319 ASP A N 1
ATOM 2339 C CA . ASP A 1 319 ? -3.351 78.575 -2.875 1.00 45.93 319 ASP A CA 1
ATOM 2340 C C . ASP A 1 319 ? -4.279 78.901 -1.704 1.00 47.01 319 ASP A C 1
ATOM 2341 O O . ASP A 1 319 ? -4.784 80.020 -1.589 1.00 42.03 319 ASP A O 1
ATOM 2346 N N . PRO A 1 320 ? -4.544 77.928 -0.831 1.00 46.89 320 PRO A N 1
ATOM 2347 C CA . PRO A 1 320 ? -5.418 78.306 0.280 1.00 41.99 320 PRO A CA 1
ATOM 2348 C C . PRO A 1 320 ? -4.682 79.423 1.049 1.00 50.77 320 PRO A C 1
ATOM 2349 O O . PRO A 1 320 ? -5.283 80.431 1.420 1.00 48.92 320 PRO A O 1
ATOM 2353 N N . GLY A 1 321 ? -3.374 79.251 1.254 1.00 45.86 321 GLY A N 1
ATOM 2354 C CA . GLY A 1 321 ? -2.591 80.271 1.933 1.00 44.77 321 GLY A CA 1
ATOM 2355 C C . GLY A 1 321 ? -2.621 81.611 1.219 1.00 47.11 321 GLY A C 1
ATOM 2356 O O . GLY A 1 321 ? -2.723 82.673 1.838 1.00 53.15 321 GLY A O 1
ATOM 2357 N N . GLN A 1 322 ? -2.536 81.565 -0.100 1.00 48.75 322 GLN A N 1
ATOM 2358 C CA . GLN A 1 322 ? -2.565 82.783 -0.892 1.00 53.31 322 GLN A CA 1
ATOM 2359 C C . GLN A 1 322 ? -3.814 83.606 -0.612 1.00 55.16 322 GLN A C 1
ATOM 2360 O O . GLN A 1 322 ? -3.759 84.836 -0.596 1.00 55.36 322 GLN A O 1
ATOM 2366 N N . ILE A 1 323 ? -4.936 82.925 -0.399 1.00 51.99 323 ILE A N 1
ATOM 2367 C CA . ILE A 1 323 ? -6.190 83.614 -0.121 1.00 56.29 323 ILE A CA 1
ATOM 2368 C C . ILE A 1 323 ? -6.057 84.408 1.165 1.00 55.02 323 ILE A C 1
ATOM 2369 O O . ILE A 1 323 ? -6.305 85.614 1.193 1.00 60.22 323 ILE A O 1
ATOM 2374 N N . VAL A 1 324 ? -5.671 83.725 2.235 1.00 51.74 324 VAL A N 1
ATOM 2375 C CA . VAL A 1 324 ? -5.527 84.388 3.517 1.00 51.28 324 VAL A CA 1
ATOM 2376 C C . VAL A 1 324 ? -4.470 85.492 3.402 1.00 55.42 324 VAL A C 1
ATOM 2377 O O . VAL A 1 324 ? -4.591 86.550 4.024 1.00 46.25 324 VAL A O 1
ATOM 2381 N N . LYS A 1 325 ? -3.443 85.274 2.590 1.00 52.64 325 LYS A N 1
ATOM 2382 C CA . LYS A 1 325 ? -2.439 86.318 2.436 1.00 59.12 325 LYS A CA 1
ATOM 2383 C C . LYS A 1 325 ? -3.115 87.599 1.920 1.00 56.83 325 LYS A C 1
ATOM 2384 O O . LYS A 1 325 ? -2.953 88.671 2.501 1.00 56.71 325 LYS A O 1
ATOM 2390 N N . LYS A 1 326 ? -3.882 87.471 0.838 1.00 54.21 326 LYS A N 1
ATOM 2391 C CA . LYS A 1 326 ? -4.577 88.602 0.236 1.00 52.85 326 LYS A CA 1
ATOM 2392 C C . LYS A 1 326 ? -5.508 89.307 1.222 1.00 59.29 326 LYS A C 1
ATOM 2393 O O . LYS A 1 326 ? -5.665 90.531 1.180 1.00 61.13 326 LYS A O 1
ATOM 2399 N N . PHE A 1 327 ? -6.132 88.543 2.109 1.00 59.48 327 PHE A N 1
ATOM 2400 C CA . PHE A 1 327 ? -7.023 89.134 3.097 1.00 58.35 327 PHE A CA 1
ATOM 2401 C C . PHE A 1 327 ? -6.246 89.838 4.206 1.00 66.44 327 PHE A C 1
ATOM 2402 O O . PHE A 1 327 ? -6.842 90.336 5.161 1.00 71.82 327 PHE A O 1
ATOM 2410 N N . GLY A 1 328 ? -4.921 89.862 4.087 1.00 65.49 328 GLY A N 1
ATOM 2411 C CA . GLY A 1 328 ? -4.105 90.505 5.098 1.00 64.94 328 GLY A CA 1
ATOM 2412 C C . GLY A 1 328 ? -3.211 89.559 5.878 1.00 67.78 328 GLY A C 1
ATOM 2413 O O . GLY A 1 328 ? -2.214 89.978 6.465 1.00 69.51 328 GLY A O 1
ATOM 2414 N N . GLY A 1 329 ? -3.553 88.277 5.890 1.00 68.76 329 GLY A N 1
ATOM 2415 C CA . GLY A 1 329 ? -2.746 87.319 6.626 1.00 63.65 329 GLY A CA 1
ATOM 2416 C C . GLY A 1 329 ? -3.436 86.924 7.914 1.00 60.31 329 GLY A C 1
ATOM 2417 O O . GLY A 1 329 ? -2.969 86.050 8.635 1.00 61.29 329 GLY A O 1
ATOM 2418 N N . PHE A 1 330 ? -4.544 87.593 8.210 1.00 55.10 330 PHE A N 1
ATOM 2419 C CA . PHE A 1 330 ? -5.323 87.299 9.397 1.00 51.82 330 PHE A CA 1
ATOM 2420 C C . PHE A 1 330 ? -6.755 87.073 8.977 1.00 60.11 330 PHE A C 1
ATOM 2421 O O . PHE A 1 330 ? -7.296 87.818 8.164 1.00 65.41 330 PHE A O 1
ATOM 2429 N N . ALA A 1 331 ? -7.370 86.039 9.531 1.00 58.55 331 ALA A N 1
ATOM 2430 C CA . ALA A 1 331 ? -8.762 85.745 9.237 1.00 60.22 331 ALA A CA 1
ATOM 2431 C C . ALA A 1 331 ? -9.323 84.982 10.430 1.00 59.32 331 ALA A C 1
ATOM 2432 O O . ALA A 1 331 ? -8.582 84.327 11.172 1.00 48.61 331 ALA A O 1
ATOM 2434 N N . GLY A 1 332 ? -10.630 85.090 10.627 1.00 53.91 332 GLY A N 1
ATOM 2435 C CA . GLY A 1 332 ? -11.247 84.400 11.732 1.00 47.74 332 GLY A CA 1
ATOM 2436 C C . GLY A 1 332 ? -12.672 84.003 11.442 1.00 51.89 332 GLY A C 1
ATOM 2437 O O . GLY A 1 332 ? -13.340 84.583 10.583 1.00 49.48 332 GLY A O 1
ATOM 2438 N N . ILE A 1 333 ? -13.126 82.991 12.165 1.00 46.85 333 ILE A N 1
ATOM 2439 C CA . ILE A 1 333 ? -14.479 82.495 12.039 1.00 50.04 333 ILE A CA 1
ATOM 2440 C C . ILE A 1 333 ? -15.150 82.863 13.359 1.00 51.48 333 ILE A C 1
ATOM 2441 O O . ILE A 1 333 ? -14.632 82.536 14.419 1.00 51.06 333 ILE A O 1
ATOM 2446 N N . LEU A 1 334 ? -16.288 83.552 13.287 1.00 53.77 334 LEU A N 1
ATOM 2447 C CA . LEU A 1 334 ? -17.001 84.005 14.482 1.00 58.61 334 LEU A CA 1
ATOM 2448 C C . LEU A 1 334 ? -17.742 82.992 15.343 1.00 59.37 334 LEU A C 1
ATOM 2449 O O . LEU A 1 334 ? -18.071 81.882 14.914 1.00 58.28 334 LEU A O 1
ATOM 2454 N N . ARG A 1 335 ? -17.999 83.416 16.577 1.00 59.73 335 ARG A N 1
ATOM 2455 C CA . ARG A 1 335 ? -18.714 82.629 17.572 1.00 58.34 335 ARG A CA 1
ATOM 2456 C C . ARG A 1 335 ? -19.388 83.612 18.519 1.00 59.71 335 ARG A C 1
ATOM 2457 O O . ARG A 1 335 ? -19.062 84.800 18.526 1.00 51.60 335 ARG A O 1
ATOM 2465 N N . TYR A 1 336 ? -20.330 83.126 19.318 1.00 65.53 336 TYR A N 1
ATOM 2466 C CA . TYR A 1 336 ? -20.980 84.007 20.269 1.00 65.47 336 TYR A CA 1
ATOM 2467 C C . TYR A 1 336 ? -19.916 84.362 21.282 1.00 68.82 336 TYR A C 1
ATOM 2468 O O . TYR A 1 336 ? -19.349 83.468 21.925 1.00 65.58 336 TYR A O 1
ATOM 2477 N N . ARG A 1 337 ? -19.643 85.657 21.415 1.00 72.25 337 ARG A N 1
ATOM 2478 C CA . ARG A 1 337 ? -18.633 86.127 22.353 1.00 76.06 337 ARG A CA 1
ATOM 2479 C C . ARG A 1 337 ? -18.563 85.225 23.582 1.00 74.85 337 ARG A C 1
ATOM 2480 O O . ARG A 1 337 ? -19.555 84.984 24.291 1.00 73.13 337 ARG A O 1
ATOM 2488 N N . VAL A 1 338 ? -17.366 84.696 23.774 1.00 78.12 338 VAL A N 1
ATOM 2489 C CA . VAL A 1 338 ? -17.042 83.839 24.889 1.00 81.96 338 VAL A CA 1
ATOM 2490 C C . VAL A 1 338 ? -16.614 84.795 25.984 1.00 89.61 338 VAL A C 1
ATOM 2491 O O . VAL A 1 338 ? -15.432 85.216 26.025 1.00 87.49 338 VAL A O 1
#

Nearest PDB structures (foldseek):
  2qi2-assembly1_A  TM=1.003E+00  e=4.824E-73  Thermoplasma acidophilum
  5lzy-assembly1_ii  TM=7.888E-01  e=4.540E-25  Homo sapiens
  3oby-assembly1_A  TM=4.450E-01  e=3.942E-27  Archaeoglobus fulgidus
  3oby-assembly2_B  TM=4.425E-01  e=7.907E-25  Archaeoglobus fulgidus
  2ale-assembly1_A  TM=8.063E-01  e=3.824E-03  Saccharomyces cerevisiae

CATH classification: 2.30.30.870 (+2 more: 3.30.420.60, 3.30.1330.30)

Radius of gyration: 22.39 Å; Cα contacts (8 Å, |Δi|>4): 638; chains: 1; bounding box: 63×47×65 Å

Sequence (312 aa):
MRILEEDLKNSTYRIRIESLDDLWYLRNILSEGDEVSAITFERERIPITIRLKVEKIEFQDFDNRLRILGKGKHQSITVTVDSEISITKEWDDQHIDLLKEATDEKYVTVYTAVAMDEDEAQIFLIHPYGIQQVGTVYSGRSGKYYSEASYFDQIVNALKNYSNSIIILGPGFARDRFARYCAQRGVNVIGSFPANRTDSGAVYEFITSADGAKLLSNERIARDKEIVDEFLVAVKKDMGVYGRDQTESALQMGALSDLIITDEMFRTEDGRRSLSIAQTVGTRIHIVSVSNDPGQIVKKFGGFAGILRYRV

B-factor: mean 70.58, std 21.92, range [26.51, 175.48]

Organism: Thermoplasma acidophilum (strain ATCC 25905 / DSM 1728 / JCM 9062 / NBRC 15155 / AMRC-C165) (NCBI:txid273075)

Secondary structure (DSSP, 8-state):
-EEEEEETTTTEEEEE--SSHHHHHHHHH--TT-EEEEEE---EEEEEEEEEEE--TT-S-EEEEEEE----SEEEEEE-TT-EEEEES---HHHHHHHHHHT-HHHH--EEEEEE-SSEEEEEEE-SS-EEEEEEEE--HHHH---HHHHHHHHHHHHHT--S-EEEEESSSHHHHHHHHHHHTS---S--EE-SSSSHHHHHHHHHSHHHHHHHTTSHHHHHHHHHHHHHHHHHTT-EEESHHHHHHHHHTT-EEEEEEEHHHHTSHHHHHHHHHHHHHT-EEEEE-TTSHHHHHHHHTTSEEEEE-S--